Protein AF-A0A0F9P531-F1 (afdb_monomer_lite)

Secondary structure (DSSP, 8-state):
-HHHHHHTTS----S---TTHHHHHHHHHHHH-HHHHIIIIIHHHHHIIIIIHHHHHHHHHHHHHH-TTS------TTS-SS---HHHHHHHHHHHHHHHHIIIIIHHHGGGSPPHHHHHHHHHHHHH-SSHHHHHHHHHHHHHHHHHHHHHHHHHHHHHIIIIIGGG-----PPPPPGGG-TTGGG-GGGTT-HHHHHHHHHHHHHHHHHHHHHHHHHHHHHHHHHHTTGGG-

Sequence (234 aa):
MLKTVLKNWWLDKPIALELGEWECWDKETSAKYPVRFLLQEKLPELYRKHIQWPLDRAYWWVRYRTTHRHYRVIKPRTLEPGYYDERTLILHGAFEVLVEYWEHFYRTNVSWWPTKGEIDSYEVDIIQAKTDKEKEFIQAERDCLADQKAHYDEAHALHIWWTKTRPSRTHPKGPTLPKELGSLGWLDNKHKDDPRVIAYRAHLDEYNKLDCQWEEEDQEMLIRLVKIRQSLWI

Organism: NCBI:txid412755

pLDDT: mean 89.89, std 9.37, range [50.78, 98.31]

Foldseek 3Di:
DVVVVVVVLDDPDDPDDPPCVVVVCLVVCCVVPVVSSCVPPVVVVCCCVPPVVVVVVVVVVCCVPPVPPDDPPQDQPPDDPDDDDPVVVVLSSLVSVLLCLCVPVCVVPVPPQDDPVNLVVLVVVLVVDPDPVSNVVSVVVSVVSVVLVVLVVLSVVLNCCVPPVLVPDDQDDADDDDCVCPPCSLVDPVCVPPVSSVRRVVSVVVRVVVVVVVVVVSVVSVVSSVVSVVSSPD

Radius of gyration: 34.68 Å; chains: 1; bounding box: 70×88×81 Å

Structure (mmCIF, N/CA/C/O backbone):
data_AF-A0A0F9P531-F1
#
_entry.id   AF-A0A0F9P531-F1
#
loop_
_atom_site.group_PDB
_atom_site.id
_atom_site.type_symbol
_atom_site.label_atom_id
_atom_site.label_alt_id
_atom_site.label_comp_id
_atom_site.label_asym_id
_atom_site.label_entity_id
_atom_site.label_seq_id
_atom_site.pdbx_PDB_ins_code
_atom_site.Cartn_x
_atom_site.Cartn_y
_atom_site.Cartn_z
_atom_site.occupancy
_atom_site.B_iso_or_equiv
_atom_site.auth_seq_id
_atom_site.auth_comp_id
_atom_site.auth_asym_id
_atom_site.auth_atom_id
_atom_site.pdbx_PDB_model_num
ATOM 1 N N . MET A 1 1 ? -36.851 -39.388 42.151 1.00 62.16 1 MET A N 1
ATOM 2 C CA . MET A 1 1 ? -36.388 -40.632 41.493 1.00 62.16 1 MET A CA 1
ATOM 3 C C . MET A 1 1 ? -35.750 -40.407 40.118 1.00 62.16 1 MET A C 1
ATOM 5 O O . MET A 1 1 ? -34.665 -40.922 39.906 1.00 62.16 1 MET A O 1
ATOM 9 N N . LEU A 1 2 ? -36.323 -39.605 39.207 1.00 60.47 2 LEU A N 1
ATOM 10 C CA . LEU A 1 2 ? -35.771 -39.415 37.845 1.00 60.47 2 LEU A CA 1
ATOM 11 C C . LEU A 1 2 ? -34.340 -38.831 37.777 1.00 60.47 2 LEU A C 1
ATOM 13 O O . LEU A 1 2 ? -33.549 -39.255 36.940 1.00 60.47 2 LEU A O 1
ATOM 17 N N . LYS A 1 3 ? -33.964 -37.915 38.685 1.00 67.38 3 LYS A N 1
ATOM 18 C CA . LYS A 1 3 ? -32.607 -37.327 38.713 1.00 67.38 3 LYS A CA 1
ATOM 19 C C . LYS A 1 3 ? -31.502 -38.352 39.007 1.00 67.38 3 LYS A C 1
ATOM 21 O O . LYS A 1 3 ? -30.398 -38.216 38.493 1.00 67.38 3 LYS A O 1
ATOM 26 N N . THR A 1 4 ? -31.794 -39.384 39.797 1.00 70.69 4 THR A N 1
ATOM 27 C CA . THR A 1 4 ? -30.819 -40.424 40.157 1.00 70.69 4 THR A CA 1
ATOM 28 C C . THR A 1 4 ? -30.598 -41.408 39.007 1.00 70.69 4 THR A C 1
ATOM 30 O O . THR A 1 4 ? -29.474 -41.833 38.768 1.00 70.69 4 THR A O 1
ATOM 33 N N . VAL A 1 5 ? -31.652 -41.706 38.238 1.00 68.38 5 VAL A N 1
ATOM 34 C CA . VAL A 1 5 ? -31.581 -42.588 37.059 1.00 68.38 5 VAL A CA 1
ATOM 35 C C . VAL A 1 5 ? -30.788 -41.934 35.923 1.00 68.38 5 VAL A C 1
ATOM 37 O O . VAL A 1 5 ? -29.968 -42.593 35.291 1.00 68.38 5 VAL A O 1
ATOM 40 N N . LEU A 1 6 ? -30.970 -40.626 35.709 1.00 68.50 6 LEU A N 1
ATOM 41 C CA . LEU A 1 6 ? -30.234 -39.872 34.687 1.00 68.50 6 LEU A CA 1
ATOM 42 C C . LEU A 1 6 ? -28.746 -39.693 35.025 1.00 68.50 6 LEU A C 1
ATOM 44 O O . LEU A 1 6 ? -27.923 -39.669 34.115 1.00 68.50 6 LEU A O 1
ATOM 48 N N . LYS A 1 7 ? -28.377 -39.605 36.311 1.00 73.38 7 LYS A N 1
ATOM 49 C CA . LYS A 1 7 ? -26.967 -39.485 36.720 1.00 73.38 7 LYS A CA 1
ATOM 50 C C . LYS A 1 7 ? -26.168 -40.764 36.430 1.00 73.38 7 LYS A C 1
ATOM 52 O O . LYS A 1 7 ? -25.032 -40.665 35.995 1.00 73.38 7 LYS A O 1
ATOM 57 N N . ASN A 1 8 ? -26.792 -41.938 36.554 1.00 75.81 8 ASN A N 1
ATOM 58 C CA . ASN A 1 8 ? -26.165 -43.241 36.276 1.00 75.81 8 ASN A CA 1
ATOM 59 C C . ASN A 1 8 ? -26.158 -43.630 34.783 1.00 75.81 8 ASN A C 1
ATOM 61 O O . ASN A 1 8 ? -25.792 -44.757 34.432 1.00 75.81 8 ASN A O 1
ATOM 65 N N . TRP A 1 9 ? -26.634 -42.746 33.903 1.00 82.25 9 TRP A N 1
ATOM 66 C CA . TRP A 1 9 ? -26.673 -42.990 32.462 1.00 82.25 9 TRP A CA 1
ATOM 67 C C . TRP A 1 9 ? -25.356 -42.626 31.761 1.00 82.25 9 TRP A C 1
ATOM 69 O O . TRP A 1 9 ? -25.020 -43.215 30.732 1.00 82.25 9 TRP A O 1
ATOM 79 N N . TRP A 1 10 ? -24.602 -41.678 32.315 1.00 87.06 10 TRP A N 1
ATOM 80 C CA . TRP A 1 10 ? -23.323 -41.223 31.770 1.00 87.06 10 TRP A CA 1
ATOM 81 C C . TRP A 1 10 ? -22.211 -42.231 32.067 1.00 87.06 10 TRP A C 1
ATOM 83 O O . TRP A 1 10 ? -22.193 -42.831 33.139 1.00 87.06 10 TRP A O 1
ATOM 93 N N . LEU A 1 11 ? -21.323 -42.459 31.097 1.00 89.56 11 LEU A N 1
ATOM 94 C CA . LEU A 1 11 ? -20.105 -43.230 31.325 1.00 89.56 11 LEU A CA 1
ATOM 95 C C . LEU A 1 11 ? -19.137 -42.389 32.165 1.00 89.56 11 LEU A C 1
ATOM 97 O O . LEU A 1 11 ? -18.935 -41.209 31.873 1.00 89.56 11 LEU A O 1
ATOM 101 N N . ASP A 1 12 ? -18.536 -42.994 33.189 1.00 90.75 12 ASP A N 1
ATOM 102 C CA . ASP A 1 12 ? -17.492 -42.355 33.993 1.00 90.75 12 ASP A CA 1
ATOM 103 C C . ASP A 1 12 ? -16.212 -42.260 33.157 1.00 90.75 12 ASP A C 1
ATOM 105 O O . ASP A 1 12 ? -15.357 -43.149 33.165 1.00 90.75 12 ASP A O 1
ATOM 109 N N . LYS A 1 13 ? -16.123 -41.195 32.358 1.00 93.19 13 LYS A N 1
ATOM 110 C CA . LYS A 1 13 ? -14.968 -40.934 31.507 1.00 93.19 13 LYS A CA 1
ATOM 111 C C . LYS A 1 13 ? -13.822 -40.388 32.364 1.00 93.19 13 LYS A C 1
ATOM 113 O O . LYS A 1 13 ? -14.028 -39.400 33.077 1.00 93.19 13 LYS A O 1
ATOM 118 N N . PRO A 1 14 ? -12.622 -40.987 32.305 1.00 94.00 14 PRO A N 1
ATOM 119 C CA . PRO A 1 14 ? -11.466 -40.436 32.991 1.00 94.00 14 PRO A CA 1
ATOM 120 C C . PRO A 1 14 ? -11.139 -39.055 32.417 1.00 94.00 14 PRO A C 1
ATOM 122 O O . PRO A 1 14 ? -11.259 -38.816 31.217 1.00 94.00 14 PRO A O 1
ATOM 125 N N . ILE A 1 15 ? -10.751 -38.125 33.290 1.00 95.06 15 ILE A N 1
ATOM 126 C CA . ILE A 1 15 ? -10.451 -36.738 32.897 1.00 95.06 15 ILE A CA 1
ATOM 127 C C . ILE A 1 15 ? -9.210 -36.698 31.995 1.00 95.06 15 ILE A C 1
ATOM 129 O O . ILE A 1 15 ? -9.155 -35.921 31.044 1.00 95.06 15 ILE A O 1
ATOM 133 N N . ALA A 1 16 ? -8.231 -37.553 32.285 1.00 94.62 16 ALA A N 1
ATOM 134 C CA . ALA A 1 16 ? -7.023 -37.740 31.501 1.00 94.62 16 ALA A CA 1
ATOM 135 C C . ALA A 1 16 ? -6.530 -39.186 31.655 1.00 94.62 16 ALA A C 1
ATOM 137 O O . ALA A 1 16 ? -6.708 -39.788 32.713 1.00 94.62 16 ALA A O 1
ATOM 138 N N . LEU A 1 17 ? -5.917 -39.706 30.597 1.00 95.50 17 LEU A N 1
ATOM 139 C CA . LEU A 1 17 ? -5.247 -41.005 30.531 1.00 95.50 17 LEU A CA 1
ATOM 140 C C . LEU A 1 17 ? -3.993 -40.864 29.657 1.00 95.50 17 LEU A C 1
ATOM 142 O O . LEU A 1 17 ? -3.939 -39.968 28.803 1.00 95.50 17 LEU A O 1
ATOM 146 N N . GLU A 1 18 ? -3.009 -41.743 29.851 1.00 94.75 18 GLU A N 1
ATOM 147 C CA . GLU A 1 18 ? -1.808 -41.793 29.010 1.00 94.75 18 GLU A CA 1
ATOM 148 C C . GLU A 1 18 ? -2.128 -42.275 27.576 1.00 94.75 18 GLU A C 1
ATOM 150 O O . GLU A 1 18 ? -3.181 -42.861 27.310 1.00 94.75 18 GLU A O 1
ATOM 155 N N . LEU A 1 19 ? -1.218 -42.033 26.618 1.00 85.94 19 LEU A N 1
ATOM 156 C CA . LEU A 1 19 ? -1.451 -42.157 25.161 1.00 85.94 19 LEU A CA 1
ATOM 157 C C . LEU A 1 19 ? -1.812 -43.579 24.647 1.00 85.94 19 LEU A C 1
ATOM 159 O O . LEU A 1 19 ? -2.105 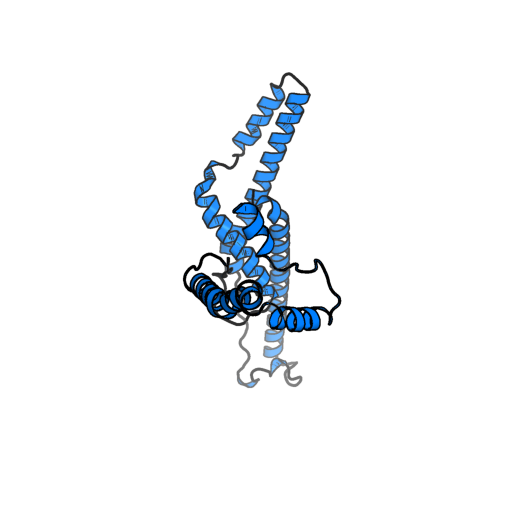-43.731 23.470 1.00 85.94 19 LEU A O 1
ATOM 163 N N . GLY A 1 20 ? -1.857 -44.617 25.482 1.00 92.94 20 GLY A N 1
ATOM 164 C CA . GLY A 1 20 ? -2.347 -45.959 25.107 1.00 92.94 20 GLY A CA 1
ATOM 165 C C . GLY A 1 20 ? -3.499 -46.473 25.974 1.00 92.94 20 GLY A C 1
ATOM 166 O O . GLY A 1 20 ? -4.236 -47.372 25.574 1.00 92.94 20 GLY A O 1
ATOM 167 N N . GLU A 1 21 ? -3.704 -45.873 27.144 1.00 95.94 21 GLU A N 1
ATOM 168 C CA . GLU A 1 21 ? -4.743 -46.286 28.088 1.00 95.94 21 GLU A CA 1
ATOM 169 C C . GLU A 1 21 ? -6.150 -45.956 27.572 1.00 95.94 21 GLU A C 1
ATOM 171 O O . GLU A 1 21 ? -7.106 -46.655 27.905 1.00 95.94 21 GLU A O 1
ATOM 176 N N . TRP A 1 22 ? -6.281 -44.951 26.698 1.00 95.38 22 TRP A N 1
ATOM 177 C CA . TRP A 1 22 ? -7.541 -44.637 26.018 1.00 95.38 22 TRP A CA 1
ATOM 178 C C . TRP A 1 22 ? -8.058 -45.794 25.159 1.00 95.38 22 TRP A C 1
ATOM 180 O O . TRP A 1 22 ? -9.256 -46.063 25.162 1.00 95.38 22 TRP A O 1
ATOM 190 N N . GLU A 1 23 ? -7.176 -46.519 24.464 1.00 95.81 23 GLU A N 1
ATOM 191 C CA . GLU A 1 23 ? -7.592 -47.671 23.655 1.00 95.81 23 GLU A CA 1
ATOM 192 C C . GLU A 1 23 ? -8.066 -48.834 24.529 1.00 95.81 23 GLU A C 1
ATOM 194 O O . GLU A 1 23 ? -9.020 -49.535 24.178 1.00 95.81 23 GLU A O 1
ATOM 199 N N . CYS A 1 24 ? -7.402 -49.047 25.669 1.00 96.88 24 CYS A N 1
ATOM 200 C CA . CYS A 1 24 ? -7.813 -50.043 26.653 1.00 96.88 24 CYS A CA 1
ATOM 201 C C . CYS A 1 24 ? -9.178 -49.682 27.246 1.00 96.88 24 CYS A C 1
ATOM 203 O O . CYS A 1 24 ? -10.081 -50.519 27.240 1.00 96.88 24 CYS A O 1
ATOM 205 N N . TRP A 1 25 ? -9.365 -48.425 27.659 1.00 95.88 25 TRP A N 1
ATOM 206 C CA . TRP A 1 25 ? -10.640 -47.935 28.179 1.00 95.88 25 TRP A CA 1
ATOM 207 C C . TRP A 1 25 ? -11.770 -48.063 27.149 1.00 95.88 25 TRP A C 1
ATOM 209 O O . TRP A 1 25 ? -12.851 -48.538 27.496 1.00 95.88 25 TRP A O 1
ATOM 219 N N . ASP A 1 26 ? -11.525 -47.724 25.880 1.00 96.00 26 ASP A N 1
ATOM 220 C CA . ASP A 1 26 ? -12.501 -47.882 24.796 1.00 96.00 26 ASP A CA 1
ATOM 221 C C . ASP A 1 26 ? -12.910 -49.352 24.613 1.00 96.00 26 ASP A C 1
ATOM 223 O O . ASP A 1 26 ? -14.099 -49.665 24.494 1.00 96.00 26 ASP A O 1
ATOM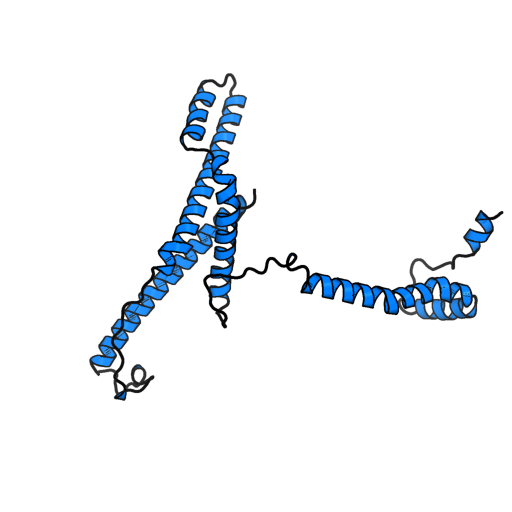 227 N N . LYS A 1 27 ? -11.944 -50.282 24.623 1.00 96.88 27 LYS A N 1
ATOM 228 C CA . LYS A 1 27 ? -12.207 -51.728 24.499 1.00 96.88 27 LYS A CA 1
ATOM 229 C C . LYS A 1 27 ? -12.995 -52.268 25.690 1.00 96.88 27 LYS A C 1
ATOM 231 O O . LYS A 1 27 ? -13.997 -52.953 25.498 1.00 96.88 27 LYS A O 1
ATOM 236 N N . GLU A 1 28 ? -12.584 -51.936 26.910 1.00 97.00 28 GLU A N 1
ATOM 237 C CA . GLU A 1 28 ? -13.263 -52.383 28.130 1.00 97.00 28 GLU A CA 1
ATOM 238 C C . GLU A 1 28 ? -14.676 -51.800 28.240 1.00 97.00 28 GLU A C 1
ATOM 240 O O . GLU A 1 28 ? -15.641 -52.516 28.524 1.00 97.00 28 GLU A O 1
ATOM 245 N N . THR A 1 29 ? -14.823 -50.504 27.967 1.00 96.44 29 THR A N 1
ATOM 246 C CA . THR A 1 29 ? -16.099 -49.793 28.089 1.00 96.44 29 THR A CA 1
ATOM 247 C C . THR A 1 29 ? -17.077 -50.209 26.997 1.00 96.44 29 THR A C 1
ATOM 249 O O . THR A 1 29 ? -18.262 -50.403 27.284 1.00 96.44 29 THR A O 1
ATOM 252 N N . SER A 1 30 ? -16.603 -50.417 25.764 1.00 96.88 30 SER A N 1
ATOM 253 C CA . SER A 1 30 ? -17.435 -50.936 24.673 1.00 96.88 30 SER A CA 1
ATOM 254 C C . SER A 1 30 ? -17.903 -52.372 24.924 1.00 96.88 30 SER A C 1
ATOM 256 O O . SER A 1 30 ? -19.058 -52.682 24.630 1.00 96.88 30 SER A O 1
ATOM 258 N N . ALA A 1 31 ? -17.066 -53.219 25.536 1.00 97.25 31 ALA A N 1
ATOM 259 C CA . ALA A 1 31 ? -17.447 -54.574 25.933 1.00 97.25 31 ALA A CA 1
ATOM 260 C C . ALA A 1 31 ? -18.480 -54.574 27.072 1.00 97.25 31 ALA A C 1
ATOM 262 O O . ALA A 1 31 ? -19.443 -55.342 27.043 1.00 97.25 31 ALA A O 1
ATOM 263 N N . LYS A 1 32 ? -18.307 -53.696 28.069 1.00 96.94 32 LYS A N 1
ATOM 264 C CA . LYS A 1 32 ? -19.168 -53.643 29.260 1.00 96.94 32 LYS A CA 1
ATOM 265 C C . LYS A 1 32 ? -20.513 -52.955 29.008 1.00 96.94 32 LYS A C 1
ATOM 267 O O . LYS A 1 32 ? -21.530 -53.386 29.549 1.00 96.94 32 LYS A O 1
ATOM 272 N N . TYR A 1 33 ? -20.538 -51.890 28.206 1.00 95.94 33 TYR A N 1
ATOM 273 C CA . TYR A 1 33 ? -21.721 -51.050 27.986 1.00 95.94 33 TYR A CA 1
ATOM 274 C C . TYR A 1 33 ? -21.904 -50.667 26.504 1.00 95.94 33 TYR A C 1
ATOM 276 O O . TYR A 1 33 ? -21.883 -49.478 26.166 1.00 95.94 33 TYR A O 1
ATOM 284 N N . PRO A 1 34 ? -22.159 -51.634 25.605 1.00 95.31 34 PRO A N 1
ATOM 285 C CA . PRO A 1 34 ? -22.087 -51.423 24.157 1.00 95.31 34 PRO A CA 1
ATOM 286 C C . PRO A 1 34 ? -23.027 -50.324 23.645 1.00 95.31 34 PRO A C 1
ATOM 288 O O . PRO A 1 34 ? -22.612 -49.452 22.885 1.00 95.31 34 PRO A O 1
ATOM 291 N N . VAL A 1 35 ? -24.285 -50.304 24.103 1.00 94.75 35 VAL A N 1
ATOM 292 C CA . VAL A 1 35 ? -25.279 -49.311 23.652 1.00 94.75 35 VAL A CA 1
ATOM 293 C C . VAL A 1 35 ? -24.933 -47.900 24.138 1.00 94.75 35 VAL A C 1
ATOM 295 O O . VAL A 1 35 ? -25.063 -46.936 23.387 1.00 94.75 35 VAL A O 1
ATOM 298 N N . ARG A 1 36 ? -24.469 -47.759 25.386 1.00 94.12 36 ARG A N 1
ATOM 299 C CA . ARG A 1 36 ? -24.119 -46.446 25.955 1.00 94.12 36 ARG A CA 1
ATOM 300 C C . ARG A 1 36 ? -22.861 -45.885 25.306 1.00 94.12 36 ARG A C 1
ATOM 302 O O . ARG A 1 36 ? -22.852 -44.717 24.935 1.00 94.12 36 ARG A O 1
ATOM 309 N N . PHE A 1 37 ? -21.850 -46.733 25.125 1.00 95.69 37 PHE A N 1
ATOM 310 C CA . PHE A 1 37 ? -20.611 -46.382 24.441 1.00 95.69 37 PHE A CA 1
ATOM 311 C C . PHE A 1 37 ? -20.873 -45.949 22.993 1.00 95.69 37 PHE A C 1
ATOM 313 O O . PHE A 1 37 ? -20.385 -44.906 22.558 1.00 95.69 37 PHE A O 1
ATOM 320 N N . LEU A 1 38 ? -21.728 -46.686 22.272 1.00 95.44 38 LEU A N 1
ATOM 321 C CA . LEU A 1 38 ? -22.140 -46.322 20.919 1.00 95.44 38 LEU A CA 1
ATOM 322 C C . LEU A 1 38 ? -22.791 -44.932 20.878 1.00 95.44 38 LEU A C 1
ATOM 324 O O . LEU A 1 38 ? -22.435 -44.127 20.027 1.00 95.44 38 LEU A O 1
ATOM 328 N N . LEU A 1 39 ? -23.722 -44.637 21.790 1.00 94.44 39 LEU A N 1
ATOM 329 C CA . LEU A 1 39 ? -24.447 -43.362 21.804 1.00 94.44 39 LEU A CA 1
ATOM 330 C C . LEU A 1 39 ? -23.591 -42.169 22.252 1.00 94.44 39 LEU A C 1
ATOM 332 O O . LEU A 1 39 ? -23.798 -41.070 21.744 1.00 94.44 39 LEU A O 1
ATOM 336 N N . GLN A 1 40 ? -22.677 -42.357 23.209 1.00 94.88 40 GLN A N 1
ATOM 337 C CA . GLN A 1 40 ? -21.911 -41.255 23.807 1.00 94.88 40 GLN A CA 1
ATOM 338 C C . GLN A 1 40 ? -20.598 -40.961 23.075 1.00 94.88 40 GLN A C 1
ATOM 340 O O . GLN A 1 40 ? -20.260 -39.793 22.921 1.00 94.88 40 GLN A O 1
ATOM 345 N N . GLU A 1 41 ? -19.884 -41.979 22.590 1.00 94.06 41 GLU A N 1
ATOM 346 C CA . GLU A 1 41 ? -18.571 -41.790 21.954 1.00 94.06 41 GLU A CA 1
ATOM 347 C C . GLU A 1 41 ? -18.662 -41.932 20.431 1.00 94.06 41 GLU A C 1
ATOM 349 O O . GLU A 1 41 ? -18.307 -41.016 19.686 1.00 94.06 41 GLU A O 1
ATOM 354 N N . LYS A 1 42 ? -19.214 -43.050 19.942 1.00 95.25 42 LYS A N 1
ATOM 355 C CA . LYS A 1 42 ? -19.194 -43.354 18.502 1.00 95.25 42 LYS A CA 1
ATOM 356 C C . LYS A 1 42 ? -20.203 -42.550 17.693 1.00 95.25 42 LYS A C 1
ATOM 358 O O . LYS A 1 42 ? -19.876 -42.111 16.596 1.00 95.25 42 LYS A O 1
ATOM 363 N N . LEU A 1 43 ? -21.416 -42.329 18.193 1.00 95.50 43 LEU A N 1
ATOM 364 C CA . LEU A 1 43 ? -22.453 -41.615 17.449 1.00 95.50 43 LEU A CA 1
ATOM 365 C C . LEU A 1 43 ? -22.075 -40.141 17.201 1.00 95.50 43 LEU A C 1
ATOM 367 O O . LEU A 1 43 ? -22.206 -39.707 16.056 1.00 95.50 43 LEU A O 1
ATOM 371 N N . PRO A 1 44 ? -21.549 -39.372 18.179 1.00 95.62 44 PRO A N 1
ATOM 372 C CA . PRO A 1 44 ? -21.067 -38.017 17.920 1.00 95.62 44 PRO A CA 1
ATOM 373 C C . PRO A 1 44 ? -19.865 -37.984 16.976 1.00 95.62 44 PRO A C 1
ATOM 375 O O . PRO A 1 44 ? -19.781 -37.087 16.141 1.00 95.62 44 PRO A O 1
ATOM 378 N N . GLU A 1 45 ? -18.954 -38.957 17.071 1.00 94.81 45 GLU A N 1
ATOM 379 C CA . GLU A 1 45 ? -17.821 -39.088 16.149 1.00 94.81 45 GLU A CA 1
ATOM 380 C C . GLU A 1 45 ? -18.305 -39.334 14.710 1.00 94.81 45 GLU A C 1
ATOM 382 O O . GLU A 1 45 ? -17.911 -38.616 13.789 1.00 94.81 45 GLU A O 1
ATOM 387 N N . LEU A 1 46 ? -19.223 -40.286 14.519 1.00 95.12 46 LEU A N 1
ATOM 388 C CA . LEU A 1 46 ? -19.825 -40.596 13.222 1.00 95.12 46 LEU A CA 1
ATOM 389 C C . LEU A 1 46 ? -20.622 -39.409 12.674 1.00 95.12 46 LEU A C 1
ATOM 391 O O . LEU A 1 46 ? -20.476 -39.072 11.500 1.00 95.12 46 LEU A O 1
ATOM 395 N N . TYR A 1 47 ? -21.414 -38.739 13.514 1.00 96.75 47 TYR A N 1
ATOM 396 C CA . TYR A 1 47 ? -22.137 -37.525 13.142 1.00 96.75 47 TYR A CA 1
ATOM 397 C C . TYR A 1 47 ? -21.171 -36.423 12.691 1.00 96.75 47 TYR A C 1
ATOM 399 O O . TYR A 1 47 ? -21.343 -35.858 11.610 1.00 96.75 47 TYR A O 1
ATOM 407 N N . ARG A 1 48 ? -20.112 -36.151 13.465 1.00 94.81 48 ARG A N 1
ATOM 408 C CA . ARG A 1 48 ? -19.095 -35.155 13.101 1.00 94.81 48 ARG A CA 1
ATOM 409 C C . ARG A 1 48 ? -18.426 -35.504 11.775 1.00 94.81 48 ARG A C 1
ATOM 411 O O . ARG A 1 48 ? -18.360 -34.665 10.883 1.00 94.81 48 ARG A O 1
ATOM 418 N N . LYS A 1 49 ? -17.976 -36.750 11.623 1.00 96.56 49 LYS A N 1
ATOM 419 C CA . LYS A 1 49 ? -17.204 -37.207 10.463 1.00 96.56 49 LYS A CA 1
ATOM 420 C C . LYS A 1 49 ? -18.031 -37.292 9.180 1.00 96.56 49 LYS A C 1
ATOM 422 O O . LYS A 1 49 ? -17.547 -36.897 8.122 1.00 96.56 49 LYS A O 1
ATOM 427 N N . HIS A 1 50 ? -19.246 -37.831 9.258 1.00 97.31 50 HIS A N 1
ATOM 428 C CA . HIS A 1 50 ? -20.056 -38.164 8.082 1.00 97.31 50 HIS A CA 1
ATOM 429 C C . HIS A 1 50 ? -21.126 -37.126 7.750 1.00 97.31 50 HIS A C 1
ATOM 431 O O . HIS A 1 50 ? -21.571 -37.083 6.607 1.00 97.31 50 HIS A O 1
ATOM 437 N N . ILE A 1 51 ? -21.543 -36.301 8.714 1.00 95.56 51 ILE A N 1
ATOM 438 C CA . ILE A 1 51 ? -22.606 -35.309 8.508 1.00 95.56 51 ILE A CA 1
ATOM 439 C C . ILE A 1 51 ? -22.040 -33.901 8.659 1.00 95.56 51 ILE A C 1
ATOM 441 O O . ILE A 1 51 ? -22.077 -33.127 7.705 1.00 95.56 51 ILE A O 1
ATOM 445 N N . GLN A 1 52 ? -21.463 -33.572 9.817 1.00 96.31 52 GLN A N 1
ATOM 446 C CA . GLN A 1 52 ? -21.013 -32.209 10.093 1.00 96.31 52 GLN A CA 1
ATOM 447 C C . GLN A 1 52 ? -19.870 -31.776 9.165 1.00 96.31 52 GLN A C 1
ATOM 449 O O . GLN A 1 52 ? -19.975 -30.733 8.537 1.00 96.31 52 GLN A O 1
ATOM 454 N N . TRP A 1 53 ? -18.805 -32.571 9.017 1.00 96.06 53 TRP A N 1
ATOM 455 C CA . TRP A 1 53 ? -17.654 -32.189 8.191 1.00 96.06 53 TRP A CA 1
ATOM 456 C C . TRP A 1 53 ? -17.993 -31.984 6.708 1.00 96.06 53 TRP A C 1
ATOM 458 O O . TRP A 1 53 ? -17.526 -30.993 6.142 1.00 96.06 53 TRP A O 1
ATOM 468 N N . PRO A 1 54 ? -18.786 -32.849 6.043 1.00 97.44 54 PRO A N 1
ATOM 469 C CA . PRO A 1 54 ? -19.227 -32.579 4.677 1.00 97.44 54 PRO A CA 1
ATOM 470 C C . PRO A 1 54 ? -20.108 -31.335 4.563 1.00 97.44 54 PRO A C 1
ATOM 472 O O . PRO A 1 54 ? -19.934 -30.571 3.615 1.00 97.44 54 PRO A O 1
ATOM 475 N N . LEU A 1 55 ? -21.010 -31.105 5.525 1.00 96.19 55 LEU A N 1
ATOM 476 C CA . LEU A 1 55 ? -21.856 -29.910 5.549 1.00 96.19 55 LEU A CA 1
ATOM 477 C C . LEU A 1 55 ? -21.034 -28.641 5.764 1.00 96.19 55 LEU A C 1
ATOM 479 O O . LEU A 1 55 ? -21.212 -27.689 5.015 1.00 96.19 55 LEU A O 1
ATOM 483 N N . ASP A 1 56 ? -20.093 -28.645 6.707 1.00 94.12 56 ASP A N 1
ATOM 484 C CA . ASP A 1 56 ? -19.175 -27.532 6.944 1.00 94.12 56 ASP A CA 1
ATOM 485 C C . ASP A 1 56 ? -18.332 -27.274 5.693 1.00 94.12 56 ASP A C 1
ATOM 487 O O . ASP A 1 56 ? -18.210 -26.136 5.248 1.00 94.12 56 ASP A O 1
ATOM 491 N N . ARG A 1 57 ? -17.799 -28.323 5.054 1.00 95.00 57 ARG A N 1
ATOM 492 C CA . ARG A 1 57 ? -17.032 -28.187 3.808 1.00 95.00 57 ARG A CA 1
ATOM 493 C C . ARG A 1 57 ? -17.883 -27.607 2.680 1.00 95.00 57 ARG A C 1
ATOM 495 O O . ARG A 1 57 ? -17.398 -26.741 1.957 1.00 95.00 57 ARG A O 1
ATOM 502 N N . ALA A 1 58 ? -19.127 -28.056 2.528 1.00 95.31 58 ALA A N 1
ATOM 503 C CA . ALA A 1 58 ? -20.056 -27.524 1.536 1.00 95.31 58 ALA A CA 1
ATOM 504 C C . ALA A 1 58 ? -20.431 -26.069 1.846 1.00 95.31 58 ALA A C 1
ATOM 506 O O . ALA A 1 58 ? -20.382 -25.225 0.957 1.00 95.31 58 ALA A O 1
ATOM 507 N N . TYR A 1 59 ? -20.729 -25.758 3.107 1.00 94.19 59 TYR A N 1
ATOM 508 C CA . TYR A 1 59 ? -21.003 -24.410 3.591 1.00 94.19 59 TYR A CA 1
ATOM 509 C C . TYR A 1 59 ? -19.837 -23.470 3.292 1.00 94.19 59 TYR A C 1
ATOM 511 O O . TYR A 1 59 ? -20.042 -22.425 2.679 1.00 94.19 59 TYR A O 1
ATOM 519 N N . TRP A 1 60 ? -18.612 -23.854 3.657 1.00 86.44 60 TRP A N 1
ATOM 520 C CA . TRP A 1 60 ? -17.415 -23.068 3.383 1.00 86.44 60 TRP A CA 1
ATOM 521 C C . TRP A 1 60 ? -17.158 -22.948 1.886 1.00 86.44 60 TRP A C 1
ATOM 523 O O . TRP A 1 60 ? -16.895 -21.850 1.416 1.00 86.44 60 TRP A O 1
ATOM 533 N N . TRP A 1 61 ? -17.303 -24.023 1.110 1.00 91.19 61 TRP A N 1
ATOM 534 C CA . TRP A 1 61 ? -17.169 -23.966 -0.346 1.00 91.19 61 TRP A CA 1
ATOM 535 C C . TRP A 1 61 ? -18.163 -22.983 -0.975 1.00 91.19 61 TRP A C 1
ATOM 537 O O . TRP A 1 61 ? -17.759 -22.138 -1.773 1.00 91.19 61 TRP A O 1
ATOM 547 N N . VAL A 1 62 ? -19.442 -23.043 -0.584 1.00 89.81 62 VAL A N 1
ATOM 548 C CA . VAL A 1 62 ? -20.474 -22.108 -1.055 1.00 89.81 62 VAL A CA 1
ATOM 549 C C . VAL A 1 62 ? -20.105 -20.700 -0.617 1.00 89.81 62 VAL A C 1
ATOM 551 O O . VAL A 1 62 ? -20.001 -19.816 -1.458 1.00 89.81 62 VAL A O 1
ATOM 554 N N . ARG A 1 63 ? -19.819 -20.492 0.669 1.00 82.81 63 ARG A N 1
ATOM 555 C CA . ARG A 1 63 ? -19.454 -19.185 1.219 1.00 82.81 63 ARG A CA 1
ATOM 556 C C . ARG A 1 63 ? -18.232 -18.583 0.516 1.00 82.81 63 ARG A C 1
ATOM 558 O O . ARG A 1 63 ? -18.233 -17.392 0.218 1.00 82.81 63 ARG A O 1
ATOM 565 N N . TYR A 1 64 ? -17.215 -19.373 0.195 1.00 75.19 64 TYR A N 1
ATOM 566 C CA . TYR A 1 64 ? -16.030 -18.878 -0.504 1.00 75.19 64 TYR A CA 1
ATOM 567 C C . TYR A 1 64 ? -16.276 -18.587 -1.984 1.00 75.19 64 TYR A C 1
ATOM 569 O O . TYR A 1 64 ? -15.633 -17.701 -2.540 1.00 75.19 64 TYR A O 1
ATOM 577 N N . ARG A 1 65 ? -17.207 -19.298 -2.627 1.00 79.25 65 ARG A N 1
ATOM 578 C CA . ARG A 1 65 ? -17.449 -19.173 -4.069 1.00 79.25 65 ARG A CA 1
ATOM 579 C C . ARG A 1 65 ? -18.560 -18.186 -4.424 1.00 79.25 65 ARG A C 1
ATOM 581 O O . ARG A 1 65 ? -18.505 -17.576 -5.487 1.00 79.25 65 ARG A O 1
ATOM 588 N N . THR A 1 66 ? -19.565 -18.026 -3.565 1.00 79.56 66 THR A N 1
ATOM 589 C CA . THR A 1 66 ? -20.744 -17.188 -3.837 1.00 79.56 66 THR A CA 1
ATOM 590 C C . THR A 1 66 ? -20.670 -15.852 -3.108 1.00 79.56 66 THR A C 1
ATOM 592 O O . THR A 1 66 ? -20.835 -14.803 -3.734 1.00 79.56 66 THR A O 1
ATOM 595 N N . THR A 1 67 ? -20.326 -15.838 -1.819 1.00 70.25 67 THR A N 1
ATOM 596 C CA . THR A 1 67 ? -20.108 -14.590 -1.077 1.00 70.25 67 THR A CA 1
ATOM 597 C C . THR A 1 67 ? -18.708 -14.037 -1.345 1.00 70.25 67 THR A C 1
ATOM 599 O O . THR A 1 67 ? -17.773 -14.255 -0.583 1.00 70.25 67 THR A O 1
ATOM 602 N N . HIS A 1 68 ? -18.590 -13.234 -2.407 1.00 55.84 68 HIS A N 1
ATOM 603 C CA . HIS A 1 68 ? -17.395 -12.486 -2.847 1.00 55.84 68 HIS A CA 1
ATOM 604 C C . HIS A 1 68 ? -16.818 -11.488 -1.810 1.00 55.84 68 HIS A C 1
ATOM 606 O O . HIS A 1 68 ? -15.995 -10.646 -2.151 1.00 55.84 68 HIS A O 1
ATOM 612 N N . ARG A 1 69 ? -17.265 -11.517 -0.547 1.00 54.22 69 ARG A N 1
ATOM 613 C CA . ARG A 1 69 ? -17.072 -10.426 0.423 1.00 54.22 69 ARG A CA 1
ATOM 614 C C . ARG A 1 69 ? -16.000 -10.660 1.488 1.00 54.22 69 ARG A C 1
ATOM 616 O O . ARG A 1 69 ? -15.760 -9.753 2.275 1.00 54.22 69 ARG A O 1
ATOM 623 N N . HIS A 1 70 ? -15.369 -11.833 1.558 1.00 50.78 70 HIS A N 1
ATOM 624 C CA . HIS A 1 70 ? -14.501 -12.160 2.704 1.00 50.78 70 HIS A CA 1
ATOM 625 C C . HIS A 1 70 ? -12.997 -12.152 2.433 1.00 50.78 70 HIS A C 1
ATOM 627 O O . HIS A 1 70 ? -12.223 -12.221 3.382 1.00 50.78 70 HIS A O 1
ATOM 633 N N . TYR A 1 71 ? -12.580 -11.966 1.184 1.00 54.28 71 TYR A N 1
ATOM 634 C CA . TYR A 1 71 ? -11.203 -11.608 0.874 1.00 54.28 71 TYR A CA 1
ATOM 635 C C . TYR A 1 71 ? -11.220 -10.204 0.292 1.00 54.28 71 TYR A C 1
ATOM 637 O O . TYR A 1 71 ? -11.786 -9.992 -0.781 1.00 54.28 71 TYR A O 1
ATOM 645 N N . ARG A 1 72 ? -10.598 -9.243 0.984 1.00 60.62 72 ARG A N 1
ATOM 646 C CA . ARG A 1 72 ? -10.161 -8.001 0.339 1.00 60.62 72 ARG A CA 1
ATOM 647 C C . ARG A 1 72 ? -8.997 -8.375 -0.575 1.00 60.62 72 ARG A C 1
ATOM 649 O O . ARG A 1 72 ? -7.837 -8.196 -0.225 1.00 60.62 72 ARG A O 1
ATOM 656 N N . VAL A 1 73 ? -9.317 -9.036 -1.689 1.00 75.56 73 VAL A N 1
ATOM 657 C CA . VAL A 1 73 ? -8.347 -9.268 -2.751 1.00 75.56 73 VAL A CA 1
ATOM 658 C C . VAL A 1 73 ? -8.077 -7.896 -3.325 1.00 75.56 73 VAL A C 1
ATOM 660 O O . VAL A 1 73 ? -8.946 -7.330 -3.986 1.00 75.56 73 VAL A O 1
ATOM 663 N N . ILE A 1 74 ? -6.900 -7.363 -3.023 1.00 80.94 74 ILE A N 1
ATOM 664 C CA . ILE A 1 74 ? -6.417 -6.151 -3.664 1.00 80.94 74 ILE A CA 1
ATOM 665 C C . ILE A 1 74 ? -6.272 -6.501 -5.141 1.00 80.94 74 ILE A C 1
ATOM 667 O O . ILE A 1 74 ? -5.529 -7.418 -5.497 1.00 80.94 74 ILE A O 1
ATOM 671 N N . LYS A 1 75 ? -7.055 -5.835 -5.987 1.00 86.44 75 LYS A N 1
ATOM 672 C CA . LYS A 1 75 ? -7.012 -5.996 -7.439 1.00 86.44 75 LYS A CA 1
ATOM 673 C C . LYS A 1 75 ? -6.452 -4.704 -8.020 1.00 86.44 75 LYS A C 1
ATOM 675 O O . LYS A 1 75 ? -7.235 -3.779 -8.222 1.00 86.44 75 LYS A O 1
ATOM 680 N N . PRO A 1 76 ? -5.134 -4.624 -8.271 1.00 88.94 76 PRO A N 1
ATOM 681 C CA . PRO A 1 76 ? -4.543 -3.417 -8.824 1.00 88.94 76 PRO A CA 1
ATOM 682 C C . PRO A 1 76 ? -5.181 -3.107 -10.179 1.00 88.94 76 PRO A C 1
ATOM 684 O O . PRO A 1 76 ? -5.079 -3.913 -11.102 1.00 88.94 76 PRO A O 1
ATOM 687 N N . ARG A 1 77 ? -5.831 -1.948 -10.320 1.00 90.88 77 ARG A N 1
ATOM 688 C CA . ARG A 1 77 ? -6.438 -1.514 -11.597 1.00 90.88 77 ARG A CA 1
ATOM 689 C C . ARG A 1 77 ? -5.389 -1.121 -12.632 1.00 90.88 77 ARG A C 1
ATOM 691 O O . ARG A 1 77 ? -5.679 -1.029 -13.818 1.00 90.88 77 ARG A O 1
ATOM 698 N N . THR A 1 78 ? -4.186 -0.842 -12.150 1.00 90.75 78 THR A N 1
ATOM 699 C CA . THR A 1 78 ? -3.045 -0.321 -12.905 1.00 90.75 78 THR A CA 1
ATOM 700 C C . THR A 1 78 ? -2.177 -1.412 -13.531 1.00 90.75 78 THR A C 1
ATOM 702 O O . THR A 1 78 ? -1.307 -1.081 -14.331 1.00 90.75 78 THR A O 1
ATOM 705 N N . LEU A 1 79 ? -2.386 -2.687 -13.184 1.00 93.06 79 LEU A N 1
ATOM 706 C CA . LEU A 1 79 ? -1.663 -3.819 -13.766 1.00 93.06 79 LEU A CA 1
ATOM 707 C C . LEU A 1 79 ? -2.601 -4.643 -14.647 1.00 93.06 79 LEU A C 1
ATOM 709 O O . LEU A 1 79 ? -3.717 -4.978 -14.249 1.00 93.06 79 LEU A O 1
ATOM 713 N N . GLU A 1 80 ? -2.132 -4.992 -15.842 1.00 91.31 80 GLU A N 1
ATOM 714 C CA . GLU A 1 80 ? -2.806 -5.971 -16.691 1.00 91.31 80 GLU A CA 1
ATOM 715 C C . GLU A 1 80 ? -2.653 -7.385 -16.095 1.00 91.31 80 GLU A C 1
ATOM 717 O O . GLU A 1 80 ? -1.802 -7.619 -15.243 1.00 91.31 80 GLU A O 1
ATOM 722 N N . PRO A 1 81 ? -3.467 -8.375 -16.483 1.00 89.00 81 PRO A N 1
ATOM 723 C CA . PRO A 1 81 ? -3.254 -9.749 -16.035 1.00 89.00 81 PRO A CA 1
ATOM 724 C C . PRO A 1 81 ? -1.917 -10.310 -16.557 1.00 89.00 81 PRO A C 1
ATOM 726 O O . PRO A 1 81 ? -1.750 -10.501 -17.759 1.00 89.00 81 PRO A O 1
ATOM 729 N N . GLY A 1 82 ? -0.976 -10.621 -15.661 1.00 90.75 82 GLY A N 1
ATOM 730 C CA . GLY A 1 82 ? 0.355 -11.108 -16.034 1.00 90.75 82 GLY A CA 1
ATOM 731 C C . GLY A 1 82 ? 1.220 -11.515 -14.840 1.00 90.75 82 GLY A C 1
ATOM 732 O O . GLY A 1 82 ? 0.785 -11.440 -13.690 1.00 90.75 82 GLY A O 1
ATOM 733 N N . TYR A 1 83 ? 2.443 -11.971 -15.124 1.00 92.25 83 TYR A N 1
ATOM 734 C CA . TYR A 1 83 ? 3.469 -12.180 -14.101 1.00 92.25 83 TYR A CA 1
ATOM 735 C C . TYR A 1 83 ? 4.211 -10.865 -13.855 1.00 92.25 83 TYR A C 1
ATOM 737 O O . TYR A 1 83 ? 4.703 -10.252 -14.801 1.00 92.25 83 TYR A O 1
ATOM 745 N N . TYR A 1 84 ? 4.312 -10.465 -12.591 1.00 93.44 84 TYR A N 1
ATOM 746 C CA . TYR A 1 84 ? 5.034 -9.273 -12.152 1.00 93.44 84 TYR A CA 1
ATOM 747 C C . TYR A 1 84 ? 5.971 -9.637 -11.008 1.00 93.44 84 TYR A C 1
ATOM 749 O O . TYR A 1 84 ? 5.695 -10.572 -10.257 1.00 93.44 84 TYR A O 1
ATOM 757 N N . ASP A 1 85 ? 7.051 -8.874 -10.874 1.00 95.50 85 ASP A N 1
ATOM 758 C CA . ASP A 1 85 ? 7.966 -8.976 -9.738 1.00 95.50 85 ASP A CA 1
ATOM 759 C C . ASP A 1 85 ? 7.251 -8.625 -8.421 1.00 95.50 85 ASP A C 1
ATOM 761 O O . ASP A 1 85 ? 6.340 -7.784 -8.391 1.00 95.50 85 ASP A O 1
ATOM 765 N N . GLU A 1 86 ? 7.679 -9.228 -7.309 1.00 96.31 86 GLU A N 1
ATOM 766 C CA . GLU A 1 86 ? 7.067 -9.001 -5.998 1.00 96.31 86 GLU A CA 1
ATOM 767 C C . GLU A 1 86 ? 7.125 -7.524 -5.590 1.00 96.31 86 GLU A C 1
ATOM 769 O O . GLU A 1 86 ? 6.187 -7.016 -4.972 1.00 96.31 86 GLU A O 1
ATOM 774 N N . ARG A 1 87 ? 8.184 -6.801 -5.979 1.00 95.88 87 ARG A N 1
ATOM 775 C CA . ARG A 1 87 ? 8.325 -5.364 -5.693 1.00 95.88 87 ARG A CA 1
ATOM 776 C C . ARG A 1 87 ? 7.224 -4.546 -6.358 1.00 95.88 87 ARG A C 1
ATOM 778 O O . ARG A 1 87 ? 6.605 -3.703 -5.707 1.00 95.88 87 ARG A O 1
ATOM 785 N N . THR A 1 88 ? 6.940 -4.825 -7.630 1.00 95.00 88 THR A N 1
ATOM 786 C CA . THR A 1 88 ? 5.863 -4.172 -8.382 1.00 95.00 88 THR A CA 1
ATOM 787 C C . THR A 1 88 ? 4.508 -4.473 -7.750 1.00 95.00 88 THR A C 1
ATOM 789 O O . THR A 1 88 ? 3.699 -3.563 -7.578 1.00 95.00 88 THR A O 1
ATOM 792 N N . LEU A 1 89 ? 4.274 -5.725 -7.344 1.00 95.00 89 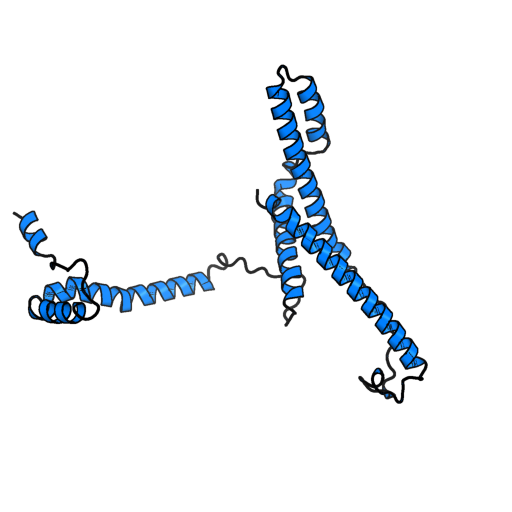LEU A N 1
ATOM 793 C CA . LEU A 1 89 ? 3.032 -6.125 -6.680 1.00 95.00 89 LEU A CA 1
ATOM 794 C C . LEU A 1 89 ? 2.833 -5.413 -5.337 1.00 95.00 89 LEU A C 1
ATOM 796 O O . LEU A 1 89 ? 1.721 -4.972 -5.051 1.00 95.00 89 LEU A O 1
ATOM 800 N N . ILE A 1 90 ? 3.891 -5.261 -4.532 1.00 96.62 90 ILE A N 1
ATOM 801 C CA . ILE A 1 90 ? 3.832 -4.534 -3.255 1.00 96.62 90 ILE A CA 1
ATOM 802 C C . ILE A 1 90 ? 3.481 -3.064 -3.491 1.00 96.62 90 ILE A C 1
ATOM 804 O O . ILE A 1 90 ? 2.567 -2.550 -2.845 1.00 96.62 90 ILE A O 1
ATOM 808 N N . LEU A 1 91 ? 4.168 -2.400 -4.426 1.00 97.31 91 LEU A N 1
ATOM 809 C CA . LEU A 1 91 ? 3.926 -0.991 -4.736 1.00 97.31 91 LEU A CA 1
ATOM 810 C C . LEU A 1 91 ? 2.490 -0.776 -5.232 1.00 97.31 91 LEU A C 1
ATOM 812 O O . LEU A 1 91 ? 1.735 0.000 -4.649 1.00 97.31 91 LEU A O 1
ATOM 816 N N . HIS A 1 92 ? 2.092 -1.506 -6.274 1.00 97.00 92 HIS A N 1
ATOM 817 C CA . HIS A 1 92 ? 0.762 -1.381 -6.863 1.00 97.00 92 HIS A CA 1
ATOM 818 C C . HIS A 1 92 ? -0.340 -1.786 -5.882 1.00 97.00 92 HIS A C 1
ATOM 820 O O . HIS A 1 92 ? -1.380 -1.137 -5.836 1.00 97.00 92 HIS A O 1
ATOM 826 N N . GLY A 1 93 ? -0.116 -2.814 -5.061 1.00 95.88 93 GLY A N 1
ATOM 827 C CA . GLY A 1 93 ? -1.065 -3.230 -4.036 1.00 95.88 93 GLY A CA 1
ATOM 828 C C . GLY A 1 93 ? -1.256 -2.174 -2.945 1.00 95.88 93 GLY A C 1
ATOM 829 O O . GLY A 1 93 ? -2.390 -1.868 -2.581 1.00 95.88 93 GLY A O 1
ATOM 830 N N . ALA A 1 94 ? -0.168 -1.575 -2.452 1.00 96.50 94 ALA A N 1
ATOM 831 C CA . ALA A 1 94 ? -0.233 -0.533 -1.428 1.00 96.50 94 ALA A CA 1
ATOM 832 C C . ALA A 1 94 ? -0.965 0.721 -1.931 1.00 96.50 94 ALA A C 1
ATOM 834 O O . ALA A 1 94 ? -1.844 1.244 -1.243 1.00 96.50 94 ALA A O 1
ATOM 835 N N . PHE A 1 95 ? -0.649 1.174 -3.146 1.00 97.31 95 PHE A N 1
ATOM 836 C CA . PHE A 1 95 ? -1.304 2.342 -3.728 1.00 97.31 95 PHE A CA 1
ATOM 837 C C . PHE A 1 95 ? -2.735 2.064 -4.197 1.00 97.31 95 PHE A C 1
ATOM 839 O O . PHE A 1 95 ? -3.560 2.969 -4.132 1.00 97.31 95 PHE A O 1
ATOM 846 N N . GLU A 1 96 ? -3.085 0.837 -4.593 1.00 95.88 96 GLU A N 1
ATOM 847 C CA . GLU A 1 96 ? -4.486 0.486 -4.867 1.00 95.88 96 GLU A CA 1
ATOM 848 C C . GLU A 1 96 ? -5.338 0.613 -3.599 1.00 95.88 96 GLU A C 1
ATOM 850 O O . GLU A 1 96 ? -6.421 1.185 -3.650 1.00 95.88 96 GLU A O 1
ATOM 855 N N . VAL A 1 97 ? -4.827 0.176 -2.442 1.00 94.00 97 VAL A N 1
ATOM 856 C CA . VAL A 1 97 ? -5.524 0.371 -1.159 1.00 94.00 97 VAL A CA 1
ATOM 857 C C . VAL A 1 97 ? -5.695 1.859 -0.844 1.00 94.00 97 VAL A C 1
ATOM 859 O O . VAL A 1 97 ? -6.769 2.260 -0.394 1.00 94.00 97 VAL A O 1
ATOM 862 N N . LEU A 1 98 ? -4.675 2.686 -1.110 1.00 95.19 98 LEU A N 1
ATOM 863 C CA . LEU A 1 98 ? -4.782 4.142 -0.964 1.00 95.19 98 LEU A CA 1
ATOM 864 C C . LEU A 1 98 ? -5.857 4.721 -1.892 1.00 95.19 98 LEU A C 1
ATOM 866 O O . LEU A 1 98 ? -6.656 5.535 -1.442 1.00 95.19 98 LEU A O 1
ATOM 870 N N . VAL A 1 99 ? -5.891 4.317 -3.164 1.00 95.06 99 VAL A N 1
ATOM 871 C CA . VAL A 1 99 ? -6.885 4.790 -4.140 1.00 95.06 99 VAL A CA 1
ATOM 872 C C . VAL A 1 99 ? -8.289 4.359 -3.739 1.00 95.06 99 VAL A C 1
ATOM 874 O O . VAL A 1 99 ? -9.187 5.192 -3.731 1.00 95.06 99 VAL A O 1
ATOM 877 N N . GLU A 1 100 ? -8.491 3.097 -3.354 1.00 91.50 100 GLU A N 1
ATOM 878 C CA . GLU A 1 100 ? -9.793 2.621 -2.881 1.00 91.50 100 GLU A CA 1
ATOM 879 C C . GLU A 1 100 ? -10.260 3.404 -1.652 1.00 91.50 100 GLU A C 1
ATOM 881 O O . GLU A 1 100 ? -11.413 3.836 -1.603 1.00 91.50 100 GLU A O 1
ATOM 886 N N . TYR A 1 101 ? -9.367 3.630 -0.685 1.00 91.00 101 TYR A N 1
ATOM 887 C CA . TYR A 1 101 ? -9.656 4.457 0.483 1.00 91.00 101 TYR A CA 1
ATOM 888 C C . TYR A 1 101 ? -10.007 5.895 0.073 1.00 91.00 101 TYR A C 1
ATOM 890 O O . TYR A 1 101 ? -11.042 6.418 0.490 1.00 91.00 101 TYR A O 1
ATOM 898 N N . TRP A 1 102 ? -9.202 6.503 -0.804 1.00 91.31 102 TRP A N 1
ATOM 899 C CA . TRP A 1 102 ? -9.390 7.873 -1.270 1.00 91.31 102 TRP A CA 1
ATOM 900 C C . TRP A 1 102 ? -10.721 8.058 -2.013 1.00 91.31 102 TRP A C 1
ATOM 902 O O . TRP A 1 102 ? -11.531 8.926 -1.689 1.00 91.31 102 TRP A O 1
ATOM 912 N N . GLU A 1 103 ? -10.986 7.204 -2.999 1.00 89.50 103 GLU A N 1
ATOM 913 C CA . GLU A 1 103 ? -12.177 7.271 -3.844 1.00 89.50 103 GLU A CA 1
ATOM 914 C C . GLU A 1 103 ? -13.463 6.933 -3.085 1.00 89.50 103 GLU A C 1
ATOM 916 O O . GLU A 1 103 ? -14.505 7.527 -3.375 1.00 89.50 103 GLU A O 1
ATOM 921 N N . HIS A 1 104 ? -13.410 5.990 -2.137 1.00 86.12 104 HIS A N 1
ATOM 922 C CA . HIS A 1 104 ? -14.587 5.552 -1.392 1.00 86.12 104 HIS A CA 1
ATOM 923 C C . HIS A 1 104 ? -14.898 6.466 -0.209 1.00 86.12 104 HIS A C 1
ATOM 925 O O . HIS A 1 104 ? -16.005 6.991 -0.123 1.00 86.12 104 HIS A O 1
ATOM 931 N N . PHE A 1 105 ? -13.937 6.652 0.699 1.00 79.19 105 PHE A N 1
ATOM 932 C CA . PHE A 1 105 ? -14.180 7.327 1.971 1.00 79.19 105 PHE A CA 1
ATOM 933 C C . PHE A 1 105 ? -14.288 8.840 1.795 1.00 79.19 105 PHE A C 1
ATOM 935 O O . PHE A 1 105 ? -15.175 9.477 2.365 1.00 79.19 105 PHE A O 1
ATOM 942 N N . TYR A 1 106 ? -13.425 9.438 0.971 1.00 71.38 106 TYR A N 1
ATOM 943 C CA . TYR A 1 106 ? -13.382 10.895 0.902 1.00 71.38 106 TYR A CA 1
ATOM 944 C C . TYR A 1 106 ? -14.473 11.477 0.040 1.00 71.38 106 TYR A C 1
ATOM 946 O O . TYR A 1 106 ? -15.047 12.474 0.453 1.00 71.38 106 TYR A O 1
ATOM 954 N N . ARG A 1 107 ? -14.853 10.856 -1.085 1.00 70.12 107 ARG A N 1
ATOM 955 C CA . ARG A 1 107 ? -15.991 11.364 -1.875 1.00 70.12 107 ARG A CA 1
ATOM 956 C C . ARG A 1 107 ? -17.263 11.518 -1.044 1.00 70.12 107 ARG A C 1
ATOM 958 O O . ARG A 1 107 ? -18.050 12.414 -1.330 1.00 70.12 107 ARG A O 1
ATOM 965 N N . THR A 1 108 ? -17.463 10.671 -0.037 1.00 76.12 108 THR A N 1
ATOM 966 C CA . THR A 1 108 ? -18.636 10.733 0.840 1.00 76.12 108 THR A CA 1
ATOM 967 C C . THR A 1 108 ? -18.441 11.633 2.059 1.00 76.12 108 THR A C 1
ATOM 969 O O . THR A 1 108 ? -19.428 12.167 2.554 1.00 76.12 108 THR A O 1
ATOM 972 N N . ASN A 1 109 ? -17.200 11.839 2.519 1.00 70.94 109 ASN A N 1
ATOM 973 C CA . ASN A 1 109 ? -16.900 12.492 3.798 1.00 70.94 109 ASN A CA 1
ATOM 974 C C . ASN A 1 109 ? -16.060 13.783 3.685 1.00 70.94 109 ASN A C 1
ATOM 976 O O . ASN A 1 109 ? -15.495 14.217 4.686 1.00 70.94 109 ASN A O 1
ATOM 980 N N . VAL A 1 110 ? -15.972 14.435 2.513 1.00 66.00 110 VAL A N 1
ATOM 981 C CA . VAL A 1 110 ? -15.189 15.688 2.351 1.00 66.00 110 VAL A CA 1
ATOM 982 C C . VAL A 1 110 ? -15.582 16.765 3.377 1.00 66.00 110 VAL A C 1
ATOM 984 O O . VAL A 1 110 ? -14.729 17.534 3.803 1.00 66.00 110 VAL A O 1
ATOM 987 N N . SER A 1 111 ? -16.844 16.807 3.814 1.00 69.12 111 SER A N 1
ATOM 988 C CA . SER A 1 111 ? -17.349 17.842 4.727 1.00 69.12 111 SER A CA 1
ATOM 989 C C . SER A 1 111 ? -16.855 17.744 6.174 1.00 69.12 111 SER A C 1
ATOM 991 O O . SER A 1 111 ? -17.163 18.638 6.951 1.00 69.12 111 SER A O 1
ATOM 993 N N . TRP A 1 112 ? -16.165 16.668 6.562 1.00 72.38 112 TRP A N 1
ATOM 994 C CA . TRP A 1 112 ? -15.777 16.418 7.959 1.00 72.38 112 TRP A CA 1
ATOM 995 C C . TRP A 1 112 ? -14.342 16.845 8.284 1.00 72.38 112 TRP A C 1
ATOM 997 O O . TRP A 1 112 ? -13.922 16.725 9.431 1.00 72.38 112 TRP A O 1
ATOM 1007 N N . TRP A 1 113 ? -13.580 17.312 7.291 1.00 77.50 113 TRP A N 1
ATOM 1008 C CA . TRP A 1 113 ? -12.185 17.694 7.488 1.00 77.50 113 TRP A CA 1
ATOM 1009 C C . TRP A 1 113 ? -12.069 19.180 7.813 1.00 77.50 113 TRP A C 1
ATOM 1011 O O . TRP A 1 113 ? -12.627 19.994 7.072 1.00 77.50 113 TRP A O 1
ATOM 1021 N N . PRO A 1 114 ? -11.316 19.538 8.867 1.00 80.88 114 PRO A N 1
ATOM 1022 C CA . PRO A 1 114 ? -11.195 20.916 9.301 1.00 80.88 114 PRO A CA 1
ATOM 1023 C C . PRO A 1 114 ? -10.532 21.751 8.204 1.00 80.88 114 PRO A C 1
ATOM 1025 O O . PRO A 1 114 ? -9.432 21.472 7.711 1.00 80.88 114 PRO A O 1
ATOM 1028 N N . THR A 1 115 ? -11.224 22.804 7.803 1.00 85.94 115 THR A N 1
ATOM 1029 C CA . THR A 1 115 ? -10.684 23.842 6.939 1.00 85.94 115 THR A CA 1
ATOM 1030 C C . THR A 1 115 ? -9.611 24.630 7.682 1.00 85.94 115 THR A C 1
ATOM 1032 O O . THR A 1 115 ? -9.571 24.681 8.910 1.00 85.94 115 THR A O 1
ATOM 1035 N N . LYS A 1 116 ? -8.738 25.313 6.933 1.00 85.38 116 LYS A N 1
ATOM 1036 C CA . LYS A 1 116 ? -7.746 26.204 7.548 1.00 85.38 116 LYS A CA 1
ATOM 1037 C C . LYS A 1 116 ? -8.414 27.248 8.456 1.00 85.38 116 LYS A C 1
ATOM 1039 O O . LYS A 1 116 ? -7.916 27.505 9.539 1.00 85.38 116 LYS A O 1
ATOM 1044 N N . GLY A 1 117 ? -9.566 27.781 8.039 1.00 87.06 117 GLY A N 1
ATOM 1045 C CA . GLY A 1 117 ? -10.322 28.749 8.835 1.00 87.06 117 GLY A CA 1
ATOM 1046 C C . GLY A 1 117 ? -10.841 28.181 10.158 1.00 87.06 117 GLY A C 1
ATOM 1047 O O . GLY A 1 117 ? -10.820 28.890 11.156 1.00 87.06 117 GLY A O 1
ATOM 1048 N N . GLU A 1 118 ? -11.251 26.910 10.182 1.00 84.75 118 GLU A N 1
ATOM 1049 C CA . GLU A 1 118 ? -11.657 26.229 11.419 1.00 84.75 118 GLU A CA 1
ATOM 1050 C C . GLU A 1 118 ? -10.468 25.970 12.344 1.00 84.75 118 GLU A C 1
ATOM 1052 O O . GLU A 1 118 ? -10.603 26.137 13.543 1.00 84.75 118 GLU A O 1
ATOM 1057 N N . ILE A 1 119 ? -9.285 25.626 11.827 1.00 86.50 119 ILE A N 1
ATOM 1058 C CA . ILE A 1 119 ? -8.080 25.479 12.669 1.00 86.50 119 ILE A CA 1
ATOM 1059 C C . ILE A 1 119 ? -7.644 26.839 13.231 1.00 86.50 119 ILE A C 1
ATOM 1061 O O . ILE A 1 119 ? -7.260 26.938 14.397 1.00 86.50 119 ILE A O 1
ATOM 1065 N N . ASP A 1 120 ? -7.721 27.890 12.414 1.00 86.81 120 ASP A N 1
ATOM 1066 C CA . ASP A 1 120 ? -7.349 29.248 12.809 1.00 86.81 120 ASP A CA 1
ATOM 1067 C C . ASP A 1 120 ? -8.329 29.819 13.860 1.00 86.81 120 ASP A C 1
ATOM 1069 O O . ASP A 1 120 ? -7.922 30.625 14.697 1.00 86.81 120 ASP A O 1
ATOM 1073 N N . SER A 1 121 ? -9.597 29.376 13.900 1.00 88.88 121 SER A N 1
ATOM 1074 C CA . SER A 1 121 ? -10.544 29.834 14.931 1.00 88.88 121 SER A CA 1
ATOM 1075 C C . SER A 1 121 ? -10.166 29.382 16.343 1.00 88.88 121 SER A C 1
ATOM 1077 O O . SER A 1 121 ? -10.424 30.123 17.291 1.00 88.88 121 SER A O 1
ATOM 1079 N N . TYR A 1 122 ? -9.458 28.256 16.489 1.00 84.25 122 TYR A N 1
ATOM 1080 C CA . TYR A 1 122 ? -8.958 27.809 17.794 1.00 84.25 122 TYR A CA 1
ATOM 1081 C C . TYR A 1 122 ? -7.962 28.805 18.410 1.00 84.25 122 TYR A C 1
ATOM 1083 O O . TYR A 1 122 ? -7.859 28.878 19.630 1.00 84.25 122 TYR A O 1
ATOM 1091 N N . GLU A 1 123 ? -7.253 29.622 17.617 1.00 84.00 123 GLU A N 1
ATOM 1092 C CA . GLU A 1 123 ? -6.382 30.668 18.180 1.00 84.00 123 GLU A CA 1
ATOM 1093 C C . GLU A 1 123 ? -7.183 31.707 18.973 1.00 84.00 123 GLU A C 1
ATOM 1095 O O . GLU A 1 123 ? -6.740 32.171 20.026 1.00 84.00 123 GLU A O 1
ATOM 1100 N N . VAL A 1 124 ? -8.387 32.039 18.501 1.00 87.44 124 VAL A N 1
ATOM 1101 C CA . VAL A 1 124 ? -9.297 32.952 19.199 1.00 87.44 124 VAL A CA 1
ATOM 1102 C C . VAL A 1 124 ? -9.795 32.312 20.494 1.00 87.44 124 VAL A C 1
ATOM 1104 O O . VAL A 1 124 ? -9.804 32.976 21.533 1.00 87.44 124 VAL A O 1
ATOM 1107 N N . ASP A 1 125 ? -10.133 31.024 20.460 1.00 86.75 125 ASP A N 1
ATOM 1108 C CA . ASP A 1 125 ? -10.608 30.284 21.632 1.00 86.75 125 ASP A CA 1
ATOM 1109 C C . ASP A 1 125 ? -9.515 30.152 22.707 1.00 86.75 125 ASP A C 1
ATOM 1111 O O . ASP A 1 125 ? -9.780 30.355 23.893 1.00 86.75 125 ASP A O 1
ATOM 1115 N N . ILE A 1 126 ? -8.256 29.932 22.305 1.00 86.75 126 ILE A N 1
ATOM 1116 C CA . ILE A 1 126 ? -7.095 29.920 23.214 1.00 86.75 126 ILE A CA 1
ATOM 1117 C C . ILE A 1 126 ? -6.930 31.278 23.915 1.00 86.75 126 ILE A C 1
ATOM 1119 O O . ILE A 1 126 ? -6.619 31.331 25.109 1.00 86.75 126 ILE A O 1
ATOM 1123 N N . ILE A 1 127 ? -7.141 32.389 23.198 1.00 90.12 127 ILE A N 1
ATOM 1124 C CA . ILE A 1 127 ? -7.069 33.741 23.775 1.00 90.12 127 ILE A CA 1
ATOM 1125 C C . ILE A 1 127 ? -8.213 33.972 24.775 1.00 90.12 127 ILE A C 1
ATOM 1127 O O . ILE A 1 127 ? -8.009 34.630 25.798 1.00 90.12 127 ILE A O 1
ATOM 1131 N N . GLN A 1 128 ? -9.403 33.434 24.498 1.00 91.38 128 GLN A N 1
ATOM 1132 C CA . GLN A 1 128 ? -10.601 33.610 25.326 1.00 91.38 128 GLN A CA 1
ATOM 1133 C C . GLN A 1 128 ? -10.685 32.654 26.529 1.00 91.38 128 GLN A C 1
ATOM 1135 O O . GLN A 1 128 ? -11.444 32.924 27.466 1.00 91.38 128 GLN A O 1
ATOM 1140 N N . ALA A 1 129 ? -9.911 31.568 26.530 1.00 91.56 129 ALA A N 1
ATOM 1141 C CA . ALA A 1 129 ? -9.881 30.578 27.599 1.00 91.56 129 ALA A CA 1
ATOM 1142 C C . ALA A 1 129 ? -9.516 31.194 28.962 1.00 91.56 129 ALA A C 1
ATOM 1144 O O . ALA A 1 129 ? -8.561 31.967 29.109 1.00 91.56 129 ALA A O 1
ATOM 1145 N N . LYS A 1 130 ? -10.282 30.819 29.991 1.00 96.06 130 LYS A N 1
ATOM 1146 C CA . LYS A 1 130 ? -10.227 31.438 31.325 1.00 96.06 130 LYS A CA 1
ATOM 1147 C C . LYS A 1 130 ? -9.178 30.808 32.226 1.00 96.06 130 LYS A C 1
ATOM 1149 O O . LYS A 1 130 ? -8.745 31.437 33.189 1.00 96.06 130 LYS A O 1
ATOM 1154 N N . THR A 1 131 ? -8.809 29.562 31.949 1.00 96.75 131 THR A N 1
ATOM 1155 C CA . THR A 1 131 ? -7.865 28.791 32.762 1.00 96.75 131 THR A CA 1
ATOM 1156 C C . THR A 1 131 ? -6.740 28.226 31.906 1.00 96.75 131 THR A C 1
ATOM 1158 O O . THR A 1 131 ? -6.935 27.941 30.727 1.00 96.75 131 THR A O 1
ATOM 1161 N N . ASP A 1 132 ? -5.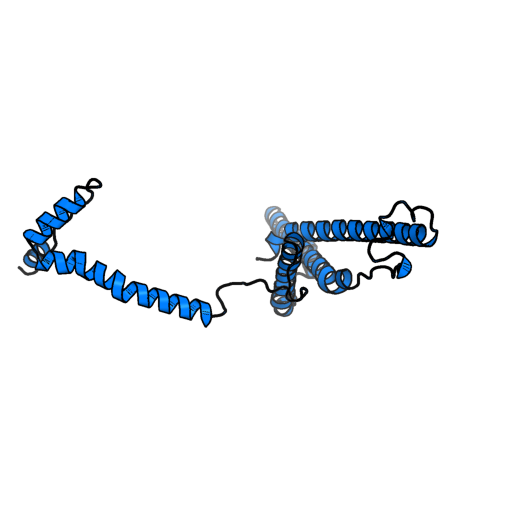569 28.013 32.502 1.00 96.00 132 ASP A N 1
ATOM 1162 C CA . ASP A 1 132 ? -4.424 27.449 31.774 1.00 96.00 132 ASP A CA 1
ATOM 1163 C C . ASP A 1 132 ? -4.692 26.011 31.308 1.00 96.00 132 ASP A C 1
ATOM 1165 O O . ASP A 1 132 ? -4.332 25.646 30.195 1.00 96.00 132 ASP A O 1
ATOM 1169 N N . LYS A 1 133 ? -5.429 25.220 32.100 1.00 96.06 133 LYS A N 1
ATOM 1170 C CA . LYS A 1 133 ? -5.847 23.861 31.710 1.00 96.06 133 LYS A CA 1
ATOM 1171 C C . LYS A 1 133 ? -6.759 23.851 30.483 1.00 96.06 133 LYS A C 1
ATOM 1173 O O . LYS A 1 133 ? -6.669 22.952 29.657 1.00 96.06 133 LYS A O 1
ATOM 1178 N N . GLU A 1 134 ? -7.653 24.831 30.381 1.00 93.75 134 GLU A N 1
ATOM 1179 C CA . GLU A 1 134 ? -8.528 25.000 29.218 1.00 93.75 134 GLU A CA 1
ATOM 1180 C C . GLU A 1 134 ? -7.706 25.376 27.979 1.00 93.75 134 GLU A C 1
ATOM 1182 O O . GLU A 1 134 ? -7.905 24.789 26.921 1.00 93.75 134 GLU A O 1
ATOM 1187 N N . LYS A 1 135 ? -6.706 26.258 28.125 1.00 93.94 135 LYS A N 1
ATOM 1188 C CA . LYS A 1 135 ? -5.764 26.584 27.041 1.00 93.94 135 LYS A CA 1
ATOM 1189 C C . LYS A 1 135 ? -4.980 25.368 26.562 1.00 93.94 135 LYS A C 1
ATOM 1191 O O . LYS A 1 135 ? -4.887 25.156 25.359 1.00 93.94 135 LYS A O 1
ATOM 1196 N N . GLU A 1 136 ? -4.438 24.573 27.484 1.00 95.75 136 GLU A N 1
ATOM 1197 C CA . GLU A 1 136 ? -3.705 23.343 27.154 1.00 95.75 136 GLU A CA 1
ATOM 1198 C C . GLU A 1 136 ? -4.587 22.344 26.396 1.00 95.75 136 GLU A C 1
ATOM 1200 O O . GLU A 1 136 ? -4.144 21.758 25.411 1.00 95.75 136 GLU A O 1
ATOM 1205 N N . PHE A 1 137 ? -5.845 22.181 26.818 1.00 95.56 137 PHE A N 1
ATOM 1206 C CA . PHE A 1 137 ? -6.799 21.303 26.145 1.00 95.56 137 PHE A CA 1
ATOM 1207 C C . PHE A 1 137 ? -7.108 21.772 24.714 1.00 95.56 137 PHE A C 1
ATOM 1209 O O . PHE A 1 137 ? -6.982 20.985 23.778 1.00 95.56 137 PHE A O 1
ATOM 1216 N N . ILE A 1 138 ? -7.453 23.053 24.536 1.00 92.81 138 ILE A N 1
ATOM 1217 C CA . ILE A 1 138 ? -7.778 23.634 23.221 1.00 92.81 138 ILE A CA 1
ATOM 1218 C C . ILE A 1 138 ? -6.555 23.584 22.290 1.00 92.81 138 ILE A C 1
ATOM 1220 O O . ILE A 1 138 ? -6.684 23.268 21.109 1.00 92.81 138 ILE A O 1
ATOM 1224 N N . GLN A 1 139 ? -5.355 23.841 22.819 1.00 94.38 139 GLN A N 1
ATOM 1225 C CA . GLN A 1 139 ? -4.111 23.738 22.055 1.00 94.38 139 GLN A CA 1
ATOM 1226 C C . GLN A 1 139 ? -3.847 22.297 21.594 1.00 94.38 139 GLN A C 1
ATOM 1228 O O . GLN A 1 139 ? -3.540 22.086 20.425 1.00 94.38 139 GLN A O 1
ATOM 1233 N N . ALA A 1 140 ? -4.029 21.303 22.468 1.00 94.50 140 ALA A N 1
ATOM 1234 C CA . ALA A 1 140 ? -3.873 19.897 22.098 1.00 94.50 140 ALA A CA 1
ATOM 1235 C C . ALA A 1 140 ? -4.898 19.450 21.037 1.00 94.50 140 ALA A C 1
ATOM 1237 O O . ALA A 1 140 ? -4.565 18.669 20.144 1.00 94.50 140 ALA A O 1
ATOM 1238 N N . GLU A 1 141 ? -6.134 19.952 21.108 1.00 92.56 141 GLU A N 1
ATOM 1239 C CA . GLU A 1 141 ? -7.162 19.702 20.093 1.00 92.56 141 GLU A CA 1
ATOM 1240 C C . GLU A 1 141 ? -6.780 20.320 18.742 1.00 92.56 141 GLU A C 1
ATOM 1242 O O . GLU A 1 141 ? -6.827 19.639 17.715 1.00 92.56 141 GLU A O 1
ATOM 1247 N N . ARG A 1 142 ? -6.313 21.573 18.746 1.00 91.75 142 ARG A N 1
ATOM 1248 C CA . ARG A 1 142 ? -5.800 22.253 17.552 1.00 91.75 142 ARG A CA 1
ATOM 1249 C C . ARG A 1 142 ? -4.635 21.493 16.919 1.00 91.75 142 ARG A C 1
ATOM 1251 O O . ARG A 1 142 ? -4.635 21.307 15.704 1.00 91.75 142 ARG A O 1
ATOM 1258 N N . ASP A 1 143 ? -3.672 21.046 17.722 1.00 92.50 143 ASP A N 1
ATOM 1259 C CA . ASP A 1 143 ? -2.511 20.290 17.239 1.00 92.50 143 ASP A CA 1
ATOM 1260 C C . ASP A 1 143 ? -2.942 18.948 16.627 1.00 92.50 143 ASP A C 1
ATOM 1262 O O . ASP A 1 143 ? -2.502 18.594 15.535 1.00 92.50 143 ASP A O 1
ATOM 1266 N N . CYS A 1 144 ? -3.897 18.252 17.254 1.00 90.88 144 CYS A N 1
ATOM 1267 C CA . CYS A 1 144 ? -4.491 17.030 16.707 1.00 90.88 144 CYS A CA 1
ATOM 1268 C C . CYS A 1 144 ? -5.164 17.268 15.342 1.00 90.88 144 CYS A C 1
ATOM 1270 O O . CYS A 1 144 ? -4.948 16.502 14.400 1.00 90.88 144 CYS A O 1
ATOM 1272 N N . LEU A 1 145 ? -5.947 18.345 15.201 1.00 89.81 145 LEU A N 1
ATOM 1273 C CA . LEU A 1 145 ? -6.593 18.708 13.934 1.00 89.81 145 LEU A CA 1
ATOM 1274 C C . LEU A 1 145 ? -5.573 19.113 12.861 1.00 89.81 145 LEU A C 1
ATOM 1276 O O . LEU A 1 145 ? -5.737 18.762 11.689 1.00 89.81 145 LEU A O 1
ATOM 1280 N N . ALA A 1 146 ? -4.507 19.818 13.245 1.00 90.56 146 ALA A N 1
ATOM 1281 C CA . ALA A 1 146 ? -3.422 20.188 12.344 1.00 90.56 146 ALA A CA 1
ATOM 1282 C C . ALA A 1 146 ? -2.675 18.950 11.819 1.00 90.56 146 ALA A C 1
ATOM 1284 O O . ALA A 1 146 ? -2.451 18.844 10.611 1.00 90.56 146 ALA A O 1
ATOM 1285 N N . ASP A 1 147 ? -2.375 17.983 12.689 1.00 91.56 147 ASP A N 1
ATOM 1286 C CA . ASP A 1 147 ? -1.752 16.711 12.312 1.00 91.56 147 ASP A CA 1
ATOM 1287 C C . ASP A 1 147 ? -2.658 15.886 11.387 1.00 91.56 147 ASP A C 1
ATOM 1289 O O . ASP A 1 147 ? -2.208 15.351 10.368 1.00 91.56 147 ASP A O 1
ATOM 1293 N N . GLN A 1 148 ? -3.959 15.811 11.689 1.00 89.25 148 GLN A N 1
ATOM 1294 C CA . GLN A 1 148 ? -4.940 15.157 10.817 1.00 89.25 148 GLN A CA 1
ATOM 1295 C C . GLN A 1 148 ? -4.991 15.812 9.436 1.00 89.25 148 GLN A C 1
ATOM 1297 O O . GLN A 1 148 ? -4.975 15.115 8.418 1.00 89.25 148 GLN A O 1
ATOM 1302 N N . LYS A 1 149 ? -4.997 17.149 9.387 1.00 90.19 149 LYS A N 1
ATOM 1303 C CA . LYS A 1 149 ? -4.971 17.891 8.128 1.00 90.19 149 LYS A CA 1
ATOM 1304 C C . LYS A 1 149 ? -3.676 17.639 7.350 1.00 90.19 149 LYS A C 1
ATOM 1306 O O . LYS A 1 149 ? -3.733 17.439 6.139 1.00 90.19 149 LYS A O 1
ATOM 1311 N N . ALA A 1 150 ? -2.523 17.617 8.015 1.00 92.44 150 ALA A N 1
ATOM 1312 C CA . ALA A 1 150 ? -1.246 17.335 7.365 1.00 92.44 150 ALA A CA 1
ATOM 1313 C C . ALA A 1 150 ? -1.234 15.931 6.739 1.00 92.44 150 ALA A C 1
ATOM 1315 O O . ALA A 1 150 ? -0.845 15.768 5.582 1.00 92.44 150 ALA A O 1
ATOM 1316 N N . HIS A 1 151 ? -1.733 14.923 7.460 1.00 92.25 151 HIS A N 1
ATOM 1317 C CA . HIS A 1 151 ? -1.888 13.570 6.925 1.00 92.25 151 HIS A CA 1
ATOM 1318 C C . HIS A 1 151 ? -2.854 13.505 5.740 1.00 92.25 151 HIS A C 1
ATOM 1320 O O . HIS A 1 151 ? -2.605 12.769 4.785 1.00 92.25 151 HIS A O 1
ATOM 1326 N N . TYR A 1 152 ? -3.938 14.277 5.789 1.00 90.62 152 TYR A N 1
ATOM 1327 C CA . TYR A 1 152 ? -4.891 14.384 4.693 1.00 90.62 152 TYR A CA 1
ATOM 1328 C C . TYR A 1 152 ? -4.256 14.979 3.432 1.00 90.62 152 TYR A C 1
ATOM 1330 O O . TYR A 1 152 ? -4.365 14.395 2.352 1.00 90.62 152 TYR A O 1
ATOM 1338 N N . ASP A 1 153 ? -3.575 16.119 3.566 1.00 91.94 153 ASP A N 1
ATOM 1339 C CA . ASP A 1 153 ? -2.914 16.789 2.446 1.00 91.94 153 ASP A CA 1
ATOM 1340 C C . ASP A 1 153 ? -1.869 15.858 1.805 1.00 91.94 153 ASP A C 1
ATOM 1342 O O . ASP A 1 153 ? -1.753 15.782 0.579 1.00 91.94 153 ASP A O 1
ATOM 1346 N N . GLU A 1 154 ? -1.158 15.093 2.633 1.00 96.19 154 GLU A N 1
ATOM 1347 C CA . GLU A 1 154 ? -0.162 14.118 2.207 1.00 96.19 154 GLU A CA 1
ATOM 1348 C C . GLU A 1 154 ? -0.785 12.917 1.475 1.00 96.19 154 GLU A C 1
ATOM 1350 O O . GLU A 1 154 ? -0.333 12.542 0.390 1.00 96.19 154 GLU A O 1
ATOM 1355 N N . ALA A 1 155 ? -1.868 12.345 2.008 1.00 94.50 155 ALA A N 1
ATOM 1356 C CA . ALA A 1 155 ? -2.622 11.282 1.343 1.00 94.50 155 ALA A CA 1
ATOM 1357 C C . ALA A 1 155 ? -3.169 11.745 -0.019 1.00 94.50 155 ALA A C 1
ATOM 1359 O O . ALA A 1 155 ? -3.082 11.012 -1.009 1.00 94.50 155 ALA A O 1
ATOM 1360 N N . HIS A 1 156 ? -3.669 12.984 -0.093 1.00 94.00 156 HIS A N 1
ATOM 1361 C CA . HIS A 1 156 ? -4.136 13.591 -1.336 1.00 94.00 156 HIS A CA 1
ATOM 1362 C C . HIS A 1 156 ? -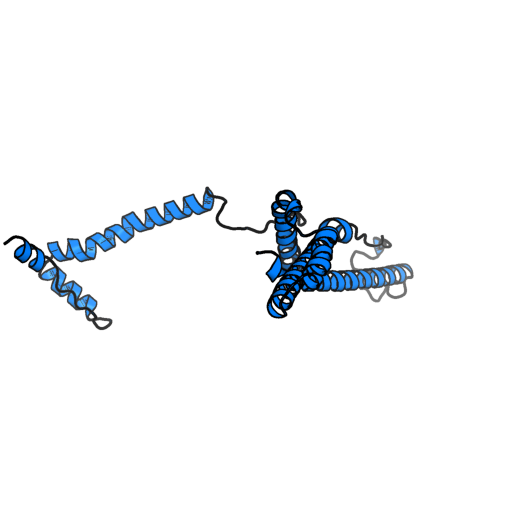3.006 13.740 -2.357 1.00 94.00 156 HIS A C 1
ATOM 1364 O O . HIS A 1 156 ? -3.182 13.412 -3.534 1.00 94.00 156 HIS A O 1
ATOM 1370 N N . ALA A 1 157 ? -1.843 14.224 -1.913 1.00 96.75 157 ALA A N 1
ATOM 1371 C CA . ALA A 1 157 ? -0.670 14.392 -2.758 1.00 96.75 157 ALA A CA 1
ATOM 1372 C C . ALA A 1 157 ? -0.203 13.047 -3.333 1.00 96.75 157 ALA A C 1
ATOM 1374 O O . ALA A 1 157 ? 0.025 12.947 -4.539 1.00 96.75 157 ALA A O 1
ATOM 1375 N N . LEU A 1 158 ? -0.148 11.998 -2.505 1.00 97.44 158 LEU A N 1
ATOM 1376 C CA . LEU A 1 158 ? 0.193 10.638 -2.931 1.00 97.44 158 LEU A CA 1
ATOM 1377 C C . LEU A 1 158 ? -0.835 10.060 -3.911 1.00 97.44 158 LEU A C 1
ATOM 1379 O O . LEU A 1 158 ? -0.459 9.448 -4.911 1.00 97.44 158 LEU A O 1
ATOM 1383 N N . HIS A 1 159 ? -2.126 10.299 -3.676 1.00 96.19 159 HIS A N 1
ATOM 1384 C CA . HIS A 1 159 ? -3.185 9.902 -4.601 1.00 96.19 159 HIS A CA 1
ATOM 1385 C C . HIS A 1 159 ? -3.045 10.604 -5.964 1.00 96.19 159 HIS A C 1
ATOM 1387 O O . HIS A 1 159 ? -3.124 9.954 -7.010 1.00 96.19 159 HIS A O 1
ATOM 1393 N N . ILE A 1 160 ? -2.809 11.923 -5.982 1.00 96.69 160 ILE A N 1
ATOM 1394 C CA . ILE A 1 160 ? -2.566 12.682 -7.221 1.00 96.69 160 ILE A CA 1
ATOM 1395 C C . ILE A 1 160 ? -1.330 12.148 -7.940 1.00 96.69 160 ILE A C 1
ATOM 1397 O O . ILE A 1 160 ? -1.375 11.931 -9.152 1.00 96.69 160 ILE A O 1
ATOM 1401 N N . TRP A 1 161 ? -0.243 11.927 -7.204 1.00 98.00 161 TRP A N 1
ATOM 1402 C CA . TRP A 1 161 ? 0.989 11.403 -7.768 1.00 98.00 161 TRP A CA 1
ATOM 1403 C C . TRP A 1 161 ? 0.755 10.049 -8.441 1.00 98.00 161 TRP A C 1
ATOM 1405 O O . TRP A 1 161 ? 1.092 9.885 -9.612 1.00 98.00 161 TRP A O 1
ATOM 1415 N N . TRP A 1 162 ? 0.089 9.117 -7.757 1.00 97.75 162 TRP A N 1
ATOM 1416 C CA . TRP A 1 162 ? -0.166 7.777 -8.280 1.00 97.75 162 TRP A CA 1
ATOM 1417 C C . TRP A 1 162 ? -1.093 7.768 -9.500 1.00 97.75 162 TRP A C 1
ATOM 1419 O O . TRP A 1 162 ? -0.871 7.018 -10.448 1.00 97.75 162 TRP A O 1
ATOM 1429 N N . THR A 1 163 ? -2.133 8.605 -9.492 1.00 96.31 163 THR A N 1
ATOM 1430 C CA . THR A 1 163 ? -3.166 8.602 -10.542 1.00 96.31 163 THR A CA 1
ATOM 1431 C C . THR A 1 163 ? -2.823 9.473 -11.747 1.00 96.31 163 THR A C 1
ATOM 1433 O O . THR A 1 163 ? -3.278 9.178 -12.851 1.00 96.31 163 THR A O 1
ATOM 1436 N N . LYS A 1 164 ? -2.039 10.544 -11.562 1.00 96.81 164 LYS A N 1
ATOM 1437 C CA . LYS A 1 164 ? -1.735 11.529 -12.614 1.00 96.81 164 LYS A CA 1
ATOM 1438 C C . LYS A 1 164 ? -0.252 11.590 -12.953 1.00 96.81 164 LYS A C 1
ATOM 1440 O O . LYS A 1 164 ? 0.099 11.475 -14.122 1.00 96.81 164 LYS A O 1
ATOM 1445 N N . THR A 1 165 ? 0.613 11.770 -11.957 1.00 97.62 165 THR A N 1
ATOM 1446 C CA . THR A 1 165 ? 2.041 12.041 -12.192 1.00 97.62 165 THR A CA 1
ATOM 1447 C C . THR A 1 165 ? 2.791 10.790 -12.642 1.00 97.62 165 THR A C 1
ATOM 1449 O O . THR A 1 165 ? 3.411 10.796 -13.702 1.00 97.62 165 THR A O 1
ATOM 1452 N N . ARG A 1 166 ? 2.690 9.687 -11.897 1.00 96.94 166 ARG A N 1
ATOM 1453 C CA . ARG A 1 166 ? 3.400 8.437 -12.190 1.00 96.94 166 ARG A CA 1
ATOM 1454 C C . ARG A 1 166 ? 3.053 7.857 -13.570 1.00 96.94 166 ARG A C 1
ATOM 1456 O O . ARG A 1 166 ? 3.983 7.531 -14.304 1.00 96.94 166 ARG A O 1
ATOM 1463 N N . PRO A 1 167 ? 1.775 7.774 -13.995 1.00 96.69 167 PRO A N 1
ATOM 1464 C CA . PRO A 1 167 ? 1.435 7.260 -15.323 1.00 96.69 167 PRO A CA 1
ATOM 1465 C C . PRO A 1 167 ? 1.848 8.193 -16.468 1.00 96.69 167 PRO A C 1
ATOM 1467 O O . PRO A 1 167 ? 1.882 7.764 -17.616 1.00 96.69 167 PRO A O 1
ATOM 1470 N N . SER A 1 168 ? 2.153 9.465 -16.178 1.00 96.88 168 SER A N 1
ATOM 1471 C CA . SER A 1 168 ? 2.613 10.430 -17.185 1.00 96.88 168 SER A CA 1
ATOM 1472 C C . SER A 1 168 ? 4.092 10.274 -17.557 1.00 96.88 168 SER A C 1
ATOM 1474 O O . SER A 1 168 ? 4.569 10.963 -18.459 1.00 96.88 168 SER A O 1
ATOM 1476 N N . ARG A 1 169 ? 4.819 9.362 -16.895 1.00 96.00 169 ARG A N 1
ATOM 1477 C CA . ARG A 1 169 ? 6.207 9.027 -17.228 1.00 96.00 169 ARG A CA 1
ATOM 1478 C C . ARG A 1 169 ? 6.285 8.489 -18.657 1.00 96.00 169 ARG A C 1
ATOM 1480 O O . ARG A 1 169 ? 5.606 7.532 -19.022 1.00 96.00 169 ARG A O 1
ATOM 1487 N N . THR A 1 170 ? 7.145 9.097 -19.466 1.00 95.50 170 THR A N 1
ATOM 1488 C CA . THR A 1 170 ? 7.423 8.651 -20.833 1.00 95.50 170 THR A CA 1
ATOM 1489 C C . THR A 1 170 ? 8.901 8.353 -20.974 1.00 95.50 170 THR A C 1
ATOM 1491 O O . THR A 1 170 ? 9.726 9.241 -20.759 1.00 95.50 170 THR A O 1
ATOM 1494 N N . HIS A 1 171 ? 9.236 7.133 -21.387 1.00 91.69 171 HIS A N 1
ATOM 1495 C CA . HIS A 1 171 ? 10.610 6.825 -21.759 1.00 91.69 171 HIS A CA 1
ATOM 1496 C C . HIS A 1 171 ? 11.014 7.619 -23.010 1.00 91.69 171 HIS A C 1
ATOM 1498 O O . HIS A 1 171 ? 10.204 7.764 -23.939 1.00 91.69 171 HIS A O 1
ATOM 1504 N N . PRO A 1 172 ? 12.259 8.120 -23.071 1.00 91.88 172 PRO A N 1
ATOM 1505 C CA . PRO A 1 172 ? 12.774 8.726 -24.286 1.00 91.88 172 PRO A CA 1
ATOM 1506 C C . PRO A 1 172 ? 12.769 7.689 -25.417 1.00 91.88 172 PRO A C 1
ATOM 1508 O O . PRO A 1 172 ? 13.122 6.527 -25.224 1.00 91.88 172 PRO A O 1
ATOM 1511 N N . LYS A 1 173 ? 12.348 8.097 -26.620 1.00 92.75 173 LYS A N 1
ATOM 1512 C CA . LYS A 1 173 ? 12.383 7.210 -27.790 1.00 92.75 173 LYS A CA 1
ATOM 1513 C C . LYS A 1 173 ? 13.831 6.970 -28.201 1.00 92.75 173 LYS A C 1
ATOM 1515 O O . LYS A 1 173 ? 14.492 7.887 -28.683 1.00 92.75 173 LYS A O 1
ATOM 1520 N N . GLY A 1 174 ? 14.292 5.738 -28.032 1.00 87.19 174 GLY A N 1
ATOM 1521 C CA . GLY A 1 174 ? 15.648 5.345 -28.383 1.00 87.19 174 GLY A CA 1
ATOM 1522 C C . GLY A 1 174 ? 15.904 5.135 -29.867 1.00 87.19 174 GLY A C 1
ATOM 1523 O O . GLY A 1 174 ? 14.969 4.882 -30.635 1.00 87.19 174 GLY A O 1
ATOM 1524 N N . PRO A 1 175 ? 17.181 5.190 -30.286 1.00 89.25 175 PRO A N 1
ATOM 1525 C CA . PRO A 1 175 ? 17.569 4.737 -31.608 1.00 89.25 175 PRO A CA 1
ATOM 1526 C C . PRO A 1 175 ? 17.297 3.233 -31.726 1.00 89.25 175 PRO A C 1
ATOM 1528 O O . PRO A 1 175 ? 17.669 2.441 -30.863 1.00 89.25 175 PRO A O 1
ATOM 1531 N N . THR A 1 176 ? 16.662 2.814 -32.816 1.00 88.31 176 THR A N 1
ATOM 1532 C CA . THR A 1 176 ? 16.508 1.388 -33.122 1.00 88.31 176 THR A CA 1
ATOM 1533 C C . THR A 1 176 ? 17.837 0.793 -33.563 1.00 88.31 176 THR A C 1
ATOM 1535 O O . THR A 1 176 ? 18.471 1.307 -34.488 1.00 88.31 176 THR A O 1
ATOM 1538 N N . LEU A 1 177 ? 18.222 -0.330 -32.953 1.00 87.38 177 LEU A N 1
ATOM 1539 C CA . LEU A 1 177 ? 19.349 -1.130 -33.419 1.00 87.38 177 LEU A CA 1
ATOM 1540 C C . LEU A 1 177 ? 19.120 -1.584 -34.875 1.00 87.38 177 LEU A C 1
ATOM 1542 O O . LEU A 1 177 ? 18.042 -2.097 -35.197 1.00 87.38 177 LEU A O 1
ATOM 1546 N N . PRO A 1 178 ? 20.120 -1.433 -35.762 1.00 84.62 178 PRO A N 1
ATOM 1547 C CA . PRO A 1 178 ? 20.093 -2.039 -37.086 1.00 84.62 178 PRO A CA 1
ATOM 1548 C C . PRO A 1 178 ? 19.815 -3.545 -37.007 1.00 84.62 178 PRO A C 1
ATOM 1550 O O . P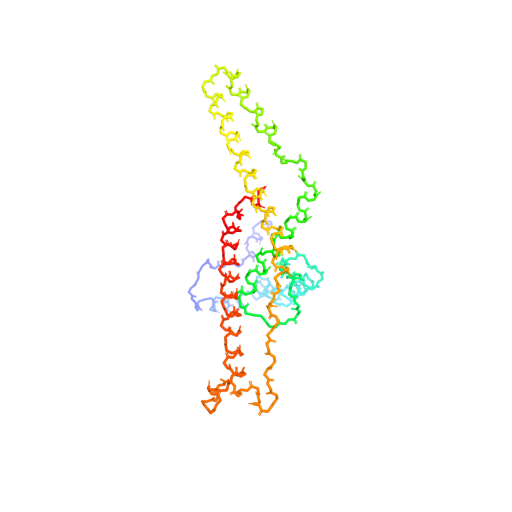RO A 1 178 ? 20.476 -4.262 -36.257 1.00 84.62 178 PRO A O 1
ATOM 1553 N N . LYS A 1 179 ? 18.881 -4.045 -37.827 1.00 90.31 179 LYS A N 1
ATOM 1554 C CA . LYS A 1 179 ? 18.519 -5.478 -37.871 1.00 90.31 179 LYS A CA 1
ATOM 1555 C C . LYS A 1 179 ? 19.717 -6.396 -38.148 1.00 90.31 179 LYS A C 1
ATOM 1557 O O . LYS A 1 179 ? 19.725 -7.535 -37.698 1.00 90.31 179 LYS A O 1
ATOM 1562 N N . GLU A 1 180 ? 20.717 -5.886 -38.865 1.00 90.12 180 GLU A N 1
ATOM 1563 C CA . GLU A 1 180 ? 21.951 -6.585 -39.249 1.00 90.12 180 GLU A CA 1
ATOM 1564 C C . GLU A 1 180 ? 22.803 -7.021 -38.051 1.00 90.12 180 GLU A C 1
ATOM 1566 O O . GLU A 1 180 ? 23.472 -8.046 -38.119 1.00 90.12 180 GLU A O 1
ATOM 1571 N N . LEU A 1 181 ? 22.753 -6.273 -36.945 1.00 85.62 181 LEU A N 1
ATOM 1572 C CA . LEU A 1 181 ? 23.482 -6.592 -35.715 1.00 85.62 181 LEU A CA 1
ATOM 1573 C C . LEU A 1 181 ? 22.814 -7.742 -34.938 1.00 85.62 181 LEU A C 1
ATOM 1575 O O . LEU A 1 181 ? 23.412 -8.318 -34.033 1.00 85.62 181 LEU A O 1
ATOM 1579 N N . GLY A 1 182 ? 21.570 -8.094 -35.276 1.00 86.12 182 GLY A N 1
ATOM 1580 C CA . GLY A 1 182 ? 20.750 -8.995 -34.473 1.00 86.12 182 GLY A CA 1
ATOM 1581 C C . GLY A 1 182 ? 20.339 -8.379 -33.128 1.00 86.12 182 GLY A C 1
ATOM 1582 O O . GLY A 1 182 ? 20.745 -7.278 -32.759 1.00 86.12 182 GLY A O 1
ATOM 1583 N N . SER A 1 183 ? 19.516 -9.101 -32.364 1.00 82.44 183 SER A N 1
ATOM 1584 C CA . SER A 1 183 ? 18.976 -8.630 -31.075 1.00 82.44 183 SER A CA 1
ATOM 1585 C C . SER A 1 183 ? 20.037 -8.442 -29.982 1.00 82.44 183 SER A C 1
ATOM 1587 O O . SER A 1 183 ? 19.824 -7.686 -29.037 1.00 82.44 183 SER A O 1
ATOM 1589 N N . LEU A 1 184 ? 21.184 -9.112 -30.116 1.00 85.81 184 LEU A N 1
ATOM 1590 C CA . LEU A 1 184 ? 22.276 -9.112 -29.140 1.00 85.81 184 LEU A CA 1
ATOM 1591 C C . LEU A 1 184 ? 23.578 -8.519 -29.697 1.00 85.81 184 LEU A C 1
ATOM 1593 O O . LEU A 1 184 ? 24.605 -8.585 -29.030 1.00 85.81 184 LEU A O 1
ATOM 1597 N N . GLY A 1 185 ? 23.567 -7.917 -30.892 1.00 82.25 185 GLY A N 1
ATOM 1598 C CA . GLY A 1 185 ? 24.792 -7.390 -31.510 1.00 82.25 185 GLY A CA 1
ATOM 1599 C C . GLY A 1 185 ? 25.469 -6.272 -30.723 1.00 82.25 185 GLY A C 1
ATOM 1600 O O . GLY A 1 185 ? 26.663 -6.048 -30.878 1.00 82.25 185 GLY A O 1
ATOM 1601 N N . TRP A 1 186 ? 24.741 -5.608 -29.822 1.00 82.69 186 TRP A N 1
ATOM 1602 C CA . TRP A 1 186 ? 25.298 -4.613 -28.904 1.00 82.69 186 TRP A CA 1
ATOM 1603 C C . TRP A 1 186 ? 26.175 -5.222 -27.791 1.00 82.69 186 TRP A C 1
ATOM 1605 O O . TRP A 1 186 ? 26.955 -4.488 -27.176 1.00 82.69 186 TRP A O 1
ATOM 1615 N N . LEU A 1 187 ? 26.080 -6.536 -27.543 1.00 87.94 187 LEU A N 1
ATOM 1616 C CA . LEU A 1 187 ? 26.943 -7.288 -26.621 1.00 87.94 187 LEU A CA 1
ATOM 1617 C C . LEU A 1 187 ? 28.213 -7.824 -27.297 1.00 87.94 187 LEU A C 1
ATOM 1619 O O . LEU A 1 187 ? 29.161 -8.178 -26.599 1.00 87.94 187 LEU A O 1
ATOM 1623 N N . ASP A 1 188 ? 28.257 -7.894 -28.632 1.00 91.12 188 ASP A N 1
ATOM 1624 C CA . ASP A 1 188 ? 29.430 -8.405 -29.344 1.00 91.12 188 ASP A CA 1
ATOM 1625 C C . ASP A 1 188 ? 30.557 -7.358 -29.340 1.00 91.12 188 ASP A C 1
ATOM 1627 O O . ASP A 1 188 ? 30.393 -6.212 -29.772 1.00 91.12 188 ASP A O 1
ATOM 1631 N N . ASN A 1 189 ? 31.742 -7.767 -28.883 1.00 90.81 189 ASN A N 1
ATOM 1632 C CA . ASN A 1 189 ? 32.941 -6.933 -28.891 1.00 90.81 189 ASN A CA 1
ATOM 1633 C C . ASN A 1 189 ? 33.333 -6.472 -30.302 1.00 90.81 189 ASN A C 1
ATOM 1635 O O . ASN A 1 189 ? 33.954 -5.419 -30.432 1.00 90.81 189 ASN A O 1
ATOM 1639 N N . LYS A 1 190 ? 32.938 -7.203 -31.354 1.00 92.44 190 LYS A N 1
ATOM 1640 C CA . LYS A 1 190 ? 33.194 -6.823 -32.753 1.00 92.44 190 LYS A CA 1
ATOM 1641 C C . LYS A 1 190 ? 32.549 -5.498 -33.155 1.00 92.44 190 LYS A C 1
ATOM 1643 O O . LYS A 1 190 ? 33.037 -4.850 -34.074 1.00 92.44 190 LYS A O 1
ATOM 1648 N N . HIS A 1 191 ? 31.475 -5.094 -32.479 1.00 89.94 191 HIS A N 1
ATOM 1649 C CA . HIS A 1 191 ? 30.727 -3.876 -32.793 1.00 89.94 191 HIS A CA 1
ATOM 1650 C C . HIS A 1 191 ? 30.912 -2.775 -31.744 1.00 89.94 191 HIS A C 1
ATOM 1652 O O . HIS A 1 191 ? 30.175 -1.792 -31.752 1.00 89.94 191 HIS A O 1
ATOM 1658 N N . LYS A 1 192 ? 31.897 -2.914 -30.844 1.00 90.94 192 LYS A N 1
ATOM 1659 C CA . LYS A 1 192 ? 32.148 -1.952 -29.760 1.00 90.94 192 LYS A CA 1
ATOM 1660 C C . LYS A 1 192 ? 32.408 -0.532 -30.272 1.00 90.94 192 LYS A C 1
ATOM 1662 O O . LYS A 1 192 ? 31.964 0.414 -29.627 1.00 90.94 192 LYS A O 1
ATOM 1667 N N . ASP A 1 193 ? 33.075 -0.417 -31.417 1.00 94.31 193 ASP A N 1
ATOM 1668 C CA . ASP A 1 193 ? 33.485 0.860 -32.006 1.00 94.31 193 ASP A CA 1
ATOM 1669 C C . ASP A 1 193 ? 32.520 1.363 -33.103 1.00 94.31 193 ASP A C 1
ATOM 1671 O O . ASP A 1 193 ? 32.760 2.414 -33.694 1.00 94.31 193 ASP A O 1
ATOM 1675 N N . ASP A 1 194 ? 31.418 0.648 -33.394 1.00 92.75 194 ASP A N 1
ATOM 1676 C CA . ASP A 1 194 ? 30.404 1.117 -34.352 1.00 92.75 194 ASP A CA 1
ATOM 1677 C C . ASP A 1 194 ? 29.663 2.335 -33.758 1.00 92.75 194 ASP A C 1
ATOM 1679 O O . ASP A 1 194 ? 29.048 2.209 -32.691 1.00 92.75 194 ASP A O 1
ATOM 1683 N N . PRO A 1 195 ? 29.649 3.507 -34.428 1.00 93.38 195 PRO A N 1
ATOM 1684 C CA . PRO A 1 195 ? 28.980 4.710 -33.924 1.00 93.38 195 PRO A CA 1
ATOM 1685 C C . PRO A 1 195 ? 27.507 4.500 -33.553 1.00 93.38 195 PRO A C 1
ATOM 1687 O O . PRO A 1 195 ? 27.001 5.138 -32.629 1.00 93.38 195 PRO A O 1
ATOM 1690 N N . ARG A 1 196 ? 26.812 3.583 -34.237 1.00 91.25 196 ARG A N 1
ATOM 1691 C CA . ARG A 1 196 ? 25.405 3.252 -33.964 1.00 91.25 196 ARG A CA 1
ATOM 1692 C C . ARG A 1 196 ? 25.258 2.503 -32.644 1.00 91.25 196 ARG A C 1
ATOM 1694 O O . ARG A 1 196 ? 24.322 2.770 -31.897 1.00 91.25 196 ARG A O 1
ATOM 1701 N N . VAL A 1 197 ? 26.193 1.600 -32.339 1.00 91.00 197 VAL A N 1
ATOM 1702 C CA . VAL A 1 197 ? 26.233 0.874 -31.060 1.00 91.00 197 VAL A CA 1
ATOM 1703 C C . VAL A 1 197 ? 26.627 1.814 -29.926 1.00 91.00 197 VAL A C 1
ATOM 1705 O O . VAL A 1 197 ? 26.036 1.731 -28.853 1.00 91.00 197 VAL A O 1
ATOM 1708 N N . ILE A 1 198 ? 27.553 2.748 -30.161 1.00 92.00 198 ILE A N 1
ATOM 1709 C CA . ILE A 1 198 ? 27.919 3.781 -29.180 1.00 92.00 198 ILE A CA 1
ATOM 1710 C C . ILE A 1 198 ? 26.705 4.660 -28.843 1.00 92.00 198 ILE A C 1
ATOM 1712 O O . ILE A 1 198 ? 26.393 4.834 -27.668 1.00 92.00 198 ILE A O 1
ATOM 1716 N N . ALA A 1 199 ? 25.982 5.157 -29.853 1.00 92.00 199 ALA A N 1
ATOM 1717 C CA . ALA A 1 199 ? 24.774 5.959 -29.646 1.00 92.00 199 ALA A CA 1
ATOM 1718 C C . ALA A 1 199 ? 23.666 5.171 -28.928 1.00 92.00 199 ALA A C 1
ATOM 1720 O O . ALA A 1 199 ? 23.008 5.698 -28.034 1.00 92.00 199 ALA A O 1
ATOM 1721 N N . TYR A 1 200 ? 23.486 3.895 -29.283 1.00 91.88 200 TYR A N 1
ATOM 1722 C CA . TYR A 1 200 ? 22.534 3.014 -28.611 1.00 91.88 200 TYR A CA 1
ATOM 1723 C C . TYR A 1 200 ? 22.902 2.771 -27.142 1.00 91.88 200 TYR A C 1
ATOM 1725 O O . TYR A 1 200 ? 22.035 2.849 -26.280 1.00 91.88 200 TYR A O 1
ATOM 1733 N N . ARG A 1 201 ? 24.184 2.533 -26.833 1.00 91.62 201 ARG A N 1
ATOM 1734 C CA . ARG A 1 201 ? 24.664 2.374 -25.451 1.00 91.62 201 ARG A CA 1
ATOM 1735 C C . ARG A 1 201 ? 24.490 3.646 -24.633 1.00 91.62 201 ARG A C 1
ATOM 1737 O O . ARG A 1 201 ? 23.956 3.568 -23.540 1.00 91.62 201 ARG A O 1
ATOM 1744 N N . ALA A 1 202 ? 24.848 4.804 -25.187 1.00 93.81 202 ALA A N 1
ATOM 1745 C CA . ALA A 1 202 ? 24.625 6.084 -24.519 1.00 93.81 202 ALA A CA 1
ATOM 1746 C C . ALA A 1 202 ? 23.135 6.314 -24.212 1.00 93.81 202 ALA A C 1
ATOM 1748 O O . ALA A 1 202 ? 22.789 6.783 -23.131 1.00 93.81 202 ALA A O 1
ATOM 1749 N N . HIS A 1 203 ? 22.250 5.927 -25.135 1.00 93.69 203 HIS A N 1
ATOM 1750 C CA . HIS A 1 203 ? 20.811 5.971 -24.900 1.00 93.69 203 HIS A CA 1
ATOM 1751 C C . HIS A 1 203 ? 20.352 4.977 -23.820 1.00 93.69 203 HIS A C 1
ATOM 1753 O O . HIS A 1 203 ? 19.518 5.330 -22.993 1.00 93.69 203 HIS A O 1
ATOM 1759 N N . LEU A 1 204 ? 20.895 3.754 -23.790 1.00 92.62 204 LEU A N 1
ATOM 1760 C CA . LEU A 1 204 ? 20.622 2.796 -22.714 1.00 92.62 204 LEU A CA 1
ATOM 1761 C C . LEU A 1 204 ? 21.100 3.309 -21.353 1.00 92.62 204 LEU A C 1
ATOM 1763 O O . LEU A 1 204 ? 20.410 3.110 -20.361 1.00 92.62 204 LEU A O 1
ATOM 1767 N N . ASP A 1 205 ? 22.248 3.980 -21.294 1.00 94.69 205 ASP A N 1
ATOM 1768 C CA . ASP A 1 205 ? 22.756 4.568 -20.054 1.00 94.69 205 ASP A CA 1
ATOM 1769 C C . ASP A 1 205 ? 21.833 5.691 -19.553 1.00 94.69 205 ASP A C 1
ATOM 1771 O O . ASP A 1 205 ? 21.541 5.771 -18.360 1.00 94.69 205 ASP A O 1
ATOM 1775 N N . GLU A 1 206 ? 21.320 6.532 -20.459 1.00 95.56 206 GLU A N 1
ATOM 1776 C CA . GLU A 1 206 ? 20.311 7.549 -20.139 1.00 95.56 206 GLU A CA 1
ATOM 1777 C C . GLU A 1 206 ? 19.001 6.915 -19.653 1.00 95.56 206 GLU A C 1
ATOM 1779 O O . GLU A 1 206 ? 18.440 7.344 -18.645 1.00 95.56 206 GLU A O 1
ATOM 1784 N N . TYR A 1 207 ? 18.549 5.862 -20.333 1.00 95.12 207 TYR A N 1
ATOM 1785 C CA . TYR A 1 207 ? 17.363 5.099 -19.963 1.00 95.12 207 TYR A CA 1
ATOM 1786 C C . TYR A 1 207 ? 17.503 4.484 -18.564 1.00 95.12 207 TYR A C 1
ATOM 1788 O O . TYR A 1 207 ? 16.663 4.719 -17.703 1.00 95.12 207 TYR A O 1
ATOM 1796 N N . ASN A 1 208 ? 18.607 3.779 -18.298 1.00 95.44 208 ASN A N 1
ATOM 1797 C CA . ASN A 1 208 ? 18.889 3.173 -16.996 1.00 95.44 208 ASN A CA 1
ATOM 1798 C C . ASN A 1 208 ? 18.953 4.228 -15.887 1.00 95.44 208 ASN A C 1
ATOM 1800 O O . ASN A 1 208 ? 18.493 3.996 -14.774 1.00 95.44 208 ASN A O 1
ATOM 1804 N N . LYS A 1 209 ? 19.513 5.406 -16.184 1.00 96.69 209 LYS A N 1
ATOM 1805 C CA . LYS A 1 209 ? 19.557 6.512 -15.229 1.00 96.69 209 LYS A CA 1
ATOM 1806 C C . LYS A 1 209 ? 18.155 7.009 -14.871 1.00 96.69 209 LYS A C 1
ATOM 1808 O O . LYS A 1 209 ? 17.913 7.293 -13.701 1.00 96.69 209 LYS A O 1
ATOM 1813 N N . LEU A 1 210 ? 17.260 7.128 -15.852 1.00 96.75 210 LEU A N 1
ATOM 1814 C CA . LEU A 1 210 ? 15.865 7.510 -15.615 1.00 96.75 210 LEU A CA 1
ATOM 1815 C C . LEU A 1 210 ? 15.122 6.445 -14.806 1.00 96.75 210 LEU A C 1
ATOM 1817 O O . LEU A 1 210 ? 14.426 6.795 -13.857 1.00 96.75 210 LEU A O 1
ATOM 1821 N N . ASP A 1 211 ? 15.323 5.168 -15.125 1.00 95.50 211 ASP A N 1
ATOM 1822 C CA . ASP A 1 211 ? 14.715 4.064 -14.380 1.00 95.50 211 ASP A CA 1
ATOM 1823 C C . ASP A 1 211 ? 15.157 4.074 -12.913 1.00 95.50 211 ASP A C 1
ATOM 1825 O O . ASP A 1 211 ? 14.307 4.041 -12.026 1.00 95.50 211 ASP A O 1
ATOM 1829 N N . CYS A 1 212 ? 16.456 4.248 -12.638 1.00 97.00 212 CYS A N 1
ATOM 1830 C CA . CYS A 1 212 ? 16.951 4.397 -11.267 1.00 97.00 212 CYS A CA 1
ATOM 1831 C C . CYS A 1 212 ? 16.296 5.583 -10.538 1.00 97.00 212 CYS A C 1
ATOM 1833 O O . CYS A 1 212 ? 15.911 5.454 -9.379 1.00 97.00 212 CYS A O 1
ATOM 1835 N N . GLN A 1 213 ? 16.131 6.731 -11.206 1.00 97.69 213 GLN A N 1
ATOM 1836 C CA . GLN A 1 213 ? 15.468 7.899 -10.609 1.00 97.69 213 GLN A CA 1
ATOM 1837 C C . GLN A 1 213 ? 13.998 7.622 -10.280 1.00 97.69 213 GLN A C 1
ATOM 1839 O O . GLN A 1 213 ? 13.498 8.058 -9.245 1.00 97.69 213 GLN A O 1
ATOM 1844 N N . TRP A 1 214 ? 13.295 6.899 -11.149 1.00 97.31 214 TRP A N 1
ATOM 1845 C CA . TRP A 1 214 ? 11.903 6.531 -10.911 1.00 97.31 214 TRP A CA 1
ATOM 1846 C C . TRP A 1 214 ? 11.751 5.470 -9.827 1.00 97.31 214 TRP A C 1
ATOM 1848 O O . TRP A 1 214 ? 10.767 5.513 -9.093 1.00 97.31 214 TRP A O 1
ATOM 1858 N N . GLU A 1 215 ? 12.705 4.550 -9.697 1.00 96.94 215 GLU A N 1
ATOM 1859 C CA . GLU A 1 215 ? 12.746 3.597 -8.588 1.00 96.94 215 GLU A CA 1
ATOM 1860 C C . GLU A 1 215 ? 12.972 4.303 -7.246 1.00 96.94 215 GLU A C 1
ATOM 1862 O O . GLU A 1 215 ? 12.272 4.009 -6.275 1.00 96.94 215 GLU A O 1
ATOM 1867 N N . GLU A 1 216 ? 13.894 5.267 -7.195 1.00 97.88 216 GLU A N 1
ATOM 1868 C CA . GLU A 1 216 ? 14.131 6.098 -6.009 1.00 97.88 216 GLU A CA 1
ATOM 1869 C C . GLU A 1 216 ? 12.876 6.898 -5.626 1.00 97.88 216 GLU A C 1
ATOM 1871 O O . GLU A 1 216 ? 12.473 6.898 -4.459 1.00 97.88 216 GLU A O 1
ATOM 1876 N N . GLU A 1 217 ? 12.212 7.515 -6.609 1.00 98.12 217 GLU A N 1
ATOM 1877 C CA . GLU A 1 217 ? 10.946 8.225 -6.405 1.00 98.12 217 GLU A CA 1
ATOM 1878 C C . GLU A 1 217 ? 9.846 7.275 -5.899 1.00 98.12 217 GLU A C 1
ATOM 1880 O O . GLU A 1 217 ? 9.180 7.571 -4.908 1.00 98.12 217 GLU A O 1
ATOM 1885 N N . ASP A 1 218 ? 9.663 6.111 -6.532 1.00 98.25 218 ASP A N 1
ATOM 1886 C CA . ASP A 1 218 ? 8.656 5.121 -6.129 1.00 98.25 218 ASP A CA 1
ATOM 1887 C C . ASP A 1 218 ? 8.906 4.628 -4.690 1.00 98.25 218 ASP A C 1
ATOM 1889 O O . ASP A 1 218 ? 7.962 4.485 -3.902 1.00 98.25 218 ASP A O 1
ATOM 1893 N N . GLN A 1 219 ? 10.172 4.424 -4.312 1.00 98.00 219 GLN A N 1
ATOM 1894 C CA . GLN A 1 219 ? 10.562 4.064 -2.950 1.00 98.00 219 GLN A CA 1
ATOM 1895 C C . GLN A 1 219 ? 10.243 5.183 -1.951 1.00 98.00 219 GLN A C 1
ATOM 1897 O O . GLN A 1 219 ? 9.705 4.908 -0.872 1.00 98.00 219 GLN A O 1
ATOM 1902 N N . GLU A 1 220 ? 10.540 6.439 -2.288 1.00 98.31 220 GLU A N 1
ATOM 1903 C CA . GLU A 1 220 ? 10.219 7.588 -1.440 1.00 98.31 220 GLU A CA 1
ATOM 1904 C C . GLU A 1 220 ? 8.707 7.696 -1.202 1.00 98.31 220 GLU A C 1
ATOM 1906 O O . GLU A 1 220 ? 8.260 7.822 -0.056 1.00 98.31 220 GLU A O 1
ATOM 1911 N N . MET A 1 221 ? 7.903 7.572 -2.259 1.00 98.31 221 MET A N 1
ATOM 1912 C CA . MET A 1 221 ? 6.443 7.657 -2.168 1.00 98.31 221 MET A CA 1
ATOM 1913 C C . MET A 1 221 ? 5.857 6.509 -1.348 1.00 98.31 221 MET A C 1
ATOM 1915 O O . MET A 1 221 ? 4.934 6.720 -0.557 1.00 98.31 221 MET A O 1
ATOM 1919 N N . LEU A 1 222 ? 6.423 5.304 -1.459 1.00 98.06 222 LEU A N 1
ATOM 1920 C CA . LEU A 1 222 ? 6.029 4.180 -0.616 1.00 98.06 222 LEU A CA 1
ATOM 1921 C C . LEU A 1 222 ? 6.365 4.432 0.863 1.00 98.06 222 LEU A C 1
ATOM 1923 O O . LEU A 1 222 ? 5.538 4.160 1.733 1.00 98.06 222 LEU A O 1
ATOM 1927 N N . ILE A 1 223 ? 7.539 4.994 1.172 1.00 97.94 223 ILE A N 1
ATOM 1928 C CA . ILE A 1 223 ? 7.910 5.367 2.548 1.00 97.94 223 ILE A CA 1
ATOM 1929 C C . ILE A 1 223 ? 6.936 6.412 3.104 1.00 97.94 223 ILE A C 1
ATOM 1931 O O . ILE A 1 223 ? 6.489 6.286 4.248 1.00 97.94 223 ILE A O 1
ATOM 1935 N N . ARG A 1 224 ? 6.584 7.424 2.305 1.00 97.94 224 ARG A N 1
ATOM 1936 C CA . ARG A 1 224 ? 5.602 8.458 2.665 1.00 97.94 224 ARG A CA 1
ATOM 1937 C C . ARG A 1 224 ? 4.233 7.845 2.972 1.00 97.94 224 ARG A C 1
ATOM 1939 O O . ARG A 1 224 ? 3.696 8.086 4.053 1.00 97.94 224 ARG A O 1
ATOM 1946 N N . LEU A 1 225 ? 3.739 6.955 2.107 1.00 97.44 225 LEU A N 1
ATOM 1947 C CA . LEU A 1 225 ? 2.494 6.208 2.326 1.00 97.44 225 LEU A CA 1
ATOM 1948 C C . LEU A 1 225 ? 2.533 5.392 3.626 1.00 97.44 225 LEU A C 1
ATOM 1950 O O . LEU A 1 225 ? 1.597 5.407 4.426 1.00 97.44 225 LEU A O 1
ATOM 1954 N N . VAL A 1 226 ? 3.641 4.694 3.873 1.00 97.00 226 VAL A N 1
ATOM 1955 C CA . VAL A 1 226 ? 3.823 3.903 5.092 1.00 97.00 226 VAL A CA 1
ATOM 1956 C C . VAL A 1 226 ? 3.802 4.795 6.335 1.00 97.00 226 VAL A C 1
ATOM 1958 O O . VAL A 1 226 ? 3.235 4.374 7.343 1.00 97.00 226 VAL A O 1
ATOM 1961 N N . LYS A 1 227 ? 4.359 6.012 6.299 1.00 96.38 227 LYS A N 1
ATOM 1962 C CA . LYS A 1 227 ? 4.318 6.947 7.440 1.00 96.38 227 LYS A CA 1
ATOM 1963 C C . LYS A 1 227 ? 2.894 7.381 7.785 1.00 96.38 227 LYS A C 1
ATOM 1965 O O . LYS A 1 227 ? 2.535 7.347 8.956 1.00 96.38 227 LYS A O 1
ATOM 1970 N N . ILE A 1 228 ? 2.068 7.692 6.786 1.00 95.56 228 ILE A N 1
ATOM 1971 C CA . ILE A 1 228 ? 0.679 8.125 7.012 1.00 95.56 228 ILE A CA 1
ATOM 1972 C C . ILE A 1 228 ? -0.294 6.968 7.281 1.00 95.56 228 ILE A C 1
ATOM 1974 O O . ILE A 1 228 ? -1.446 7.196 7.622 1.00 95.56 228 ILE A O 1
ATOM 1978 N N . ARG A 1 229 ? 0.134 5.703 7.168 1.00 94.00 229 ARG A N 1
ATOM 1979 C CA . ARG A 1 229 ? -0.778 4.546 7.254 1.00 94.00 229 ARG A CA 1
ATOM 1980 C C . ARG A 1 229 ? -1.609 4.478 8.538 1.00 94.00 229 ARG A C 1
ATOM 1982 O O . ARG A 1 229 ? -2.669 3.870 8.524 1.00 94.00 229 ARG A O 1
ATOM 1989 N N . GLN A 1 230 ? -1.115 5.029 9.647 1.00 89.19 230 GLN A N 1
ATOM 1990 C CA . GLN A 1 230 ? -1.811 4.983 10.937 1.00 89.19 230 GLN A CA 1
ATOM 1991 C C . GLN A 1 230 ? -3.003 5.943 10.994 1.00 89.19 230 GLN A C 1
ATOM 1993 O O . GLN A 1 230 ? -3.966 5.654 11.695 1.00 89.19 230 GLN A O 1
ATOM 1998 N N . SER A 1 231 ? -2.966 7.044 10.240 1.00 88.31 231 SER A N 1
ATOM 1999 C CA . SER A 1 231 ? -4.037 8.043 10.211 1.00 88.31 231 SER A CA 1
ATOM 2000 C C . SER A 1 231 ? -5.111 7.764 9.158 1.00 88.31 231 SER A C 1
ATOM 2002 O O . SER A 1 231 ? -6.180 8.358 9.221 1.00 88.31 231 SER A O 1
ATOM 2004 N N . LEU A 1 232 ? -4.876 6.829 8.229 1.00 80.88 232 LEU A N 1
ATOM 2005 C CA . LEU A 1 232 ? -5.843 6.448 7.188 1.00 80.88 232 LEU A CA 1
ATOM 2006 C C . LEU A 1 232 ? -7.013 5.577 7.700 1.00 80.88 232 LEU A C 1
ATOM 2008 O O . LEU A 1 232 ? -7.898 5.253 6.919 1.00 80.88 232 LEU A O 1
ATOM 2012 N N . TRP A 1 233 ? -7.020 5.139 8.965 1.00 70.19 233 TRP A N 1
ATOM 2013 C CA . TRP A 1 233 ? -7.998 4.152 9.470 1.00 70.19 233 TRP A CA 1
ATOM 2014 C C . TRP A 1 233 ? -8.672 4.548 10.789 1.00 70.19 233 TRP A C 1
ATOM 2016 O O . TRP A 1 233 ? -9.065 3.670 11.560 1.00 70.19 233 TRP A O 1
ATOM 2026 N N . ILE A 1 234 ? -8.768 5.850 11.050 1.00 61.34 234 ILE A N 1
ATOM 2027 C CA . ILE A 1 234 ? -9.505 6.413 12.191 1.00 61.34 234 ILE A CA 1
ATOM 2028 C C . ILE A 1 234 ? -10.962 6.617 11.773 1.00 61.34 234 ILE A C 1
ATOM 2030 O O . ILE A 1 234 ? -11.849 6.181 12.539 1.00 61.34 234 ILE A O 1
#